Protein AF-A0A5J5ESZ4-F1 (afdb_monomer_lite)

Sequence (339 aa):
MRYSSLIALSLAVVGIRAYNIPPALQTFYNGVKNGGCKSWLDNNHNLQDGHGHKGFGFCTDTAGALYVSGPGELADMDIDCDGAHKCTGDGSFQSGTAFDDILQSQGYGIESLDASKHTFVVLGTCDVAVDTLTGGPIQPLSLVAVVCNNQLHYAVFGDTNGCDDDNFTGEASLSLGQLCFPNEGLNGDNGHDAHDVLYLAFTGKNAVPGPHGAAWTASNPQDFEASLKSLGDTLIAGLFGGSGSTPTTNTGPTTAPSPTSSCTWAGHCAGATCSSDNDCSDALTCQNGKCAAAGGVTTTSTPKPTPTCSWAGHCAGASCSSDDDCSDSLTCQNGKCAA

Radius of gyration: 24.79 Å; chains: 1; bounding box: 58×72×76 Å

Organism: NCBI:txid1250544

pLDDT: mean 84.86, std 19.67, range [28.3, 98.94]

Secondary structure (DSSP, 8-state):
-----------------PBPPPHHHHHHHHHHHHH--SSBGGG---EE-SSS-EEEEEE--STTEEEEE-SSS-EEEEEE-TT-S--SS-S---SS-TTHHHHHHTT-S-SS--TTTS-EEE---SSS--BTTTT-SBPTT-EEEEEETTEEEEEEEEE---SSS--B--EEEHHHHHHH-TTTT-BTTB-EEEEEEEEEEEPSGGG---TTSS-TT-SSHHHHHHHHHHHHHHHHHHHHTT--PPP----------------SSTTSSTT-B-SSGGGS-TT-EEETTEEE----------PPPPPP-SSTT-STT-B-SSGGGS-TT-EEETTEEE-

InterPro domains:
  IPR009939 Fungal chitosanase [PF07335] (77-237)
  IPR009939 Fungal chitosanase [PTHR42061] (47-249)

Foldseek 3Di:
DDDDDDDPDDDPPPPLPFAAQDPLNVVVLVCCLQPNADAFQVSDQQADAVPPDGRWGWHDPFPQKIKIGGDSFAHFEAAAQECAPDFPPDPPHHNAAPCLVVCVVQVLVDSHDGLQAAKEFADEEPVGDCDVVSPRFAHFQFKKWKQAQSTIFIHGNGHYDYHDPHRHHNYIRPQNQCSRCVPQPHTNNDTGHDRSMMIMGGGDPLRHCGSPQFPRVGPHHVRRRVSCVVSVVVSVCVRRVPPPDDDDDDDDDDDDDDDPDDFPDPQQEFFRFDDFQVSHTDQFTQDPRGTDHDDDDDDDDDDDDDDDFPDPQQDFQRFDDFQVSHTDPWTQDPRTTDD

Structure (mmCIF, N/CA/C/O backbone):
data_AF-A0A5J5ESZ4-F1
#
_entry.id   AF-A0A5J5ESZ4-F1
#
loop_
_atom_site.group_PDB
_atom_site.id
_atom_site.type_symbol
_atom_site.label_atom_id
_atom_site.label_alt_id
_atom_site.label_comp_id
_atom_site.label_asym_id
_atom_site.label_entity_id
_atom_site.label_seq_id
_atom_site.pdbx_PDB_ins_code
_atom_site.Cartn_x
_atom_site.Cartn_y
_atom_site.Cartn_z
_atom_site.occupancy
_atom_site.B_iso_or_equiv
_atom_site.auth_seq_id
_atom_site.auth_comp_id
_atom_site.auth_asym_id
_atom_site.auth_atom_id
_atom_site.pdbx_PDB_model_num
ATOM 1 N N . MET A 1 1 ? 24.291 16.282 57.026 1.00 38.84 1 MET A N 1
ATOM 2 C CA . MET A 1 1 ? 24.390 15.487 55.784 1.00 38.84 1 MET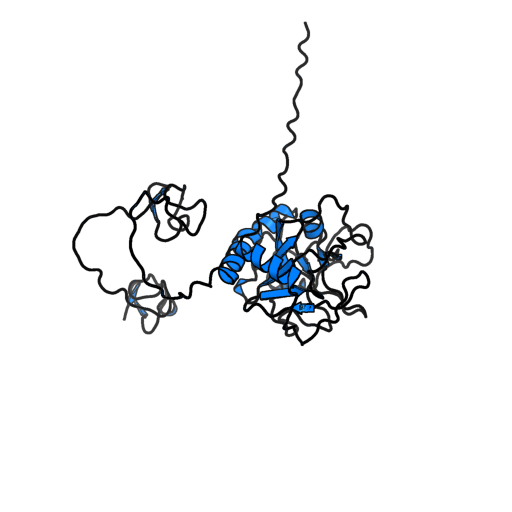 A CA 1
ATOM 3 C C . MET A 1 1 ? 23.039 15.562 55.094 1.00 38.84 1 MET A C 1
ATOM 5 O O . MET A 1 1 ? 22.058 15.136 55.685 1.00 38.84 1 MET A O 1
ATOM 9 N N . ARG A 1 2 ? 22.960 16.235 53.941 1.00 39.19 2 ARG A N 1
ATOM 10 C CA . ARG A 1 2 ? 21.727 16.382 53.156 1.00 39.19 2 ARG A CA 1
ATOM 11 C C . ARG A 1 2 ? 21.743 15.294 52.085 1.00 39.19 2 ARG A C 1
ATOM 13 O O . ARG A 1 2 ? 22.635 15.307 51.246 1.00 39.19 2 ARG A O 1
ATOM 20 N N . TYR A 1 3 ? 20.814 14.348 52.155 1.00 41.25 3 TYR A N 1
ATOM 21 C CA . TYR A 1 3 ? 20.636 13.340 51.115 1.00 41.25 3 TYR A CA 1
ATOM 22 C C . TYR A 1 3 ? 19.794 13.951 49.992 1.00 41.25 3 TYR A C 1
ATOM 24 O O . TYR A 1 3 ? 18.583 14.105 50.132 1.00 41.25 3 TYR A O 1
ATOM 32 N N . SER A 1 4 ? 20.447 14.346 48.899 1.00 50.22 4 SER A N 1
ATOM 33 C CA . SER A 1 4 ? 19.763 14.664 47.645 1.00 50.22 4 SER A CA 1
ATOM 34 C C . SER A 1 4 ? 19.287 13.359 47.016 1.00 50.22 4 SER A C 1
ATOM 36 O O . SER A 1 4 ? 20.099 12.528 46.618 1.00 50.22 4 SER A O 1
ATOM 38 N N . SER A 1 5 ? 17.970 13.170 46.958 1.00 49.72 5 SER A N 1
ATOM 39 C CA . SER A 1 5 ? 17.355 12.063 46.227 1.00 49.72 5 SER A CA 1
ATOM 40 C C . SER A 1 5 ? 17.381 12.393 44.736 1.00 49.72 5 SER A C 1
ATOM 42 O O . SER A 1 5 ? 16.717 13.328 44.296 1.00 49.72 5 SER A O 1
ATOM 44 N N . LEU A 1 6 ? 18.186 11.657 43.971 1.00 46.75 6 LEU A N 1
ATOM 45 C CA . LEU A 1 6 ? 18.163 11.681 42.511 1.00 46.75 6 LEU A CA 1
ATOM 46 C C . LEU A 1 6 ? 16.961 10.851 42.048 1.00 46.75 6 LEU A C 1
ATOM 48 O O . LEU A 1 6 ? 16.949 9.632 42.203 1.00 46.75 6 LEU A O 1
ATOM 52 N N . ILE A 1 7 ? 15.942 11.517 41.507 1.00 50.94 7 ILE A N 1
ATOM 53 C CA . ILE A 1 7 ? 14.843 10.862 40.796 1.00 50.94 7 ILE A CA 1
ATOM 54 C C . ILE A 1 7 ? 15.387 10.484 39.416 1.00 50.94 7 ILE A C 1
ATOM 56 O O . ILE A 1 7 ? 15.604 11.350 38.570 1.00 50.94 7 ILE A O 1
ATOM 60 N N . ALA A 1 8 ? 15.660 9.197 39.209 1.00 45.59 8 ALA A N 1
ATOM 61 C CA . ALA A 1 8 ? 15.986 8.657 37.897 1.00 45.59 8 ALA A CA 1
ATOM 62 C C . ALA A 1 8 ? 14.703 8.617 37.056 1.00 45.59 8 ALA A C 1
ATOM 64 O O . ALA A 1 8 ? 13.815 7.801 37.298 1.00 45.59 8 ALA A O 1
ATOM 65 N N . LEU A 1 9 ? 14.595 9.533 36.095 1.00 45.41 9 LEU A N 1
ATOM 66 C CA . LEU A 1 9 ? 13.536 9.533 35.096 1.00 45.41 9 LEU A CA 1
ATOM 67 C C . LEU A 1 9 ? 13.832 8.400 34.101 1.00 45.41 9 LEU A C 1
ATOM 69 O O . LEU A 1 9 ? 14.688 8.527 33.229 1.00 45.41 9 LEU A O 1
ATOM 73 N N . SER A 1 10 ? 13.172 7.260 34.281 1.00 42.25 10 SER A N 1
ATOM 74 C CA . SER A 1 10 ? 13.175 6.159 33.323 1.00 42.25 10 SER A CA 1
ATOM 75 C C . SER A 1 10 ? 12.479 6.613 32.037 1.00 42.25 10 SER A C 1
ATOM 77 O O . SER A 1 10 ? 11.251 6.704 32.006 1.00 42.25 10 SER A O 1
ATOM 79 N N . LEU A 1 11 ? 13.245 6.912 30.981 1.00 46.41 11 LEU A N 1
ATOM 80 C CA . LEU A 1 11 ? 12.684 7.027 29.637 1.00 46.41 11 LEU A CA 1
ATOM 81 C C . LEU A 1 11 ? 12.130 5.653 29.249 1.00 46.41 11 LEU A C 1
ATOM 83 O O . LEU A 1 11 ? 12.890 4.696 29.090 1.00 46.41 11 LEU A O 1
ATOM 87 N N . ALA A 1 12 ? 10.809 5.547 29.121 1.00 45.50 12 ALA A N 1
ATOM 88 C CA . ALA A 1 12 ? 10.202 4.424 28.432 1.00 45.50 12 ALA A CA 1
ATOM 89 C C . ALA A 1 12 ? 10.668 4.491 26.974 1.00 45.50 12 ALA A C 1
ATOM 91 O O . ALA A 1 12 ? 10.296 5.403 26.239 1.00 45.50 12 ALA A O 1
ATOM 92 N N . VAL A 1 13 ? 11.532 3.559 26.574 1.00 44.81 13 VAL A N 1
ATOM 93 C CA . VAL A 1 13 ? 11.859 3.352 25.165 1.00 44.81 13 VAL A CA 1
ATOM 94 C C . VAL A 1 13 ? 10.575 2.851 24.517 1.00 44.81 13 VAL A C 1
ATOM 96 O O . VAL A 1 13 ? 10.177 1.706 24.730 1.00 44.81 13 VAL A O 1
ATOM 99 N N . VAL A 1 14 ? 9.885 3.728 23.789 1.00 49.06 14 VAL A N 1
ATOM 100 C CA . VAL A 1 14 ? 8.808 3.325 22.886 1.00 49.06 14 VAL A CA 1
ATOM 101 C C . VAL A 1 14 ? 9.491 2.494 21.807 1.00 49.06 14 VAL A C 1
ATOM 103 O O . VAL A 1 14 ? 10.171 3.029 20.936 1.00 49.06 14 VAL A O 1
ATOM 106 N N . GLY A 1 15 ? 9.440 1.171 21.955 1.00 47.53 15 GLY A N 1
ATOM 107 C CA . GLY A 1 15 ? 10.009 0.260 20.974 1.00 47.53 15 GLY A CA 1
ATOM 108 C C . GLY A 1 15 ? 9.307 0.484 19.643 1.00 47.53 15 GLY A C 1
ATOM 109 O O . GLY A 1 15 ? 8.090 0.328 19.568 1.00 47.53 15 GLY A O 1
ATOM 110 N N . ILE A 1 16 ? 10.071 0.861 18.621 1.00 53.47 16 ILE A N 1
ATOM 111 C CA . ILE A 1 16 ? 9.617 0.885 17.231 1.00 53.47 16 ILE A CA 1
ATOM 112 C C . ILE A 1 16 ? 9.085 -0.523 16.931 1.00 53.47 16 ILE A C 1
ATOM 114 O O . ILE A 1 16 ? 9.822 -1.508 17.028 1.00 53.47 16 ILE A O 1
ATOM 118 N N . ARG A 1 17 ? 7.777 -0.632 16.680 1.00 61.03 17 ARG A N 1
ATOM 119 C CA . ARG A 1 17 ? 7.060 -1.894 16.441 1.00 61.03 17 ARG A CA 1
ATOM 120 C C . ARG A 1 17 ? 7.284 -2.353 15.001 1.00 61.03 17 ARG A C 1
ATOM 122 O O . ARG A 1 17 ? 6.343 -2.494 14.244 1.00 61.03 17 ARG A O 1
ATOM 129 N N . ALA A 1 18 ? 8.528 -2.598 14.628 1.00 68.06 18 ALA A N 1
ATOM 130 C CA . ALA A 1 18 ? 8.818 -3.201 13.341 1.00 68.06 18 ALA A CA 1
ATOM 131 C C . ALA A 1 18 ? 8.650 -4.721 13.395 1.00 68.06 18 ALA A C 1
ATOM 133 O O . ALA A 1 18 ? 9.121 -5.372 14.339 1.00 68.06 18 ALA A O 1
ATOM 134 N N . TYR A 1 19 ? 7.992 -5.303 12.393 1.00 91.31 19 TYR A N 1
ATOM 135 C CA . TYR A 1 19 ? 7.818 -6.749 12.323 1.00 91.31 19 TYR A CA 1
ATOM 136 C C . TYR A 1 19 ? 8.973 -7.405 11.572 1.00 91.31 19 TYR A C 1
ATOM 138 O O . TYR A 1 19 ? 9.496 -6.883 10.589 1.00 91.31 19 TYR A O 1
ATOM 146 N N . ASN A 1 20 ? 9.365 -8.596 12.028 1.00 93.69 20 ASN A N 1
ATOM 147 C CA . ASN A 1 20 ? 10.305 -9.420 11.278 1.00 93.69 20 ASN A CA 1
ATOM 148 C C . ASN A 1 20 ? 9.652 -9.874 9.972 1.00 93.69 20 ASN A C 1
ATOM 150 O O . ASN A 1 20 ? 8.513 -10.343 9.986 1.00 93.69 20 ASN A O 1
ATOM 154 N N . ILE A 1 21 ? 10.399 -9.813 8.873 1.00 96.19 21 ILE A N 1
ATOM 155 C CA . ILE A 1 21 ? 9.941 -10.299 7.572 1.00 96.19 21 ILE A CA 1
ATOM 156 C C . ILE A 1 21 ? 9.886 -11.839 7.612 1.00 96.19 21 ILE A C 1
ATOM 158 O O . ILE A 1 21 ? 10.914 -12.481 7.856 1.00 96.19 21 ILE A O 1
ATOM 162 N N . PRO A 1 22 ? 8.723 -12.474 7.364 1.00 95.50 22 PRO A N 1
ATOM 163 C CA . PRO A 1 22 ? 8.639 -13.927 7.268 1.00 95.50 22 PRO A CA 1
ATOM 164 C C . PRO A 1 22 ? 9.560 -14.468 6.160 1.00 95.50 22 PRO A C 1
ATOM 166 O O . PRO A 1 22 ? 9.633 -13.857 5.094 1.00 95.50 22 PRO A O 1
ATOM 169 N N . PRO A 1 23 ? 10.221 -15.633 6.327 1.00 94.06 23 PRO A N 1
ATOM 170 C CA . PRO A 1 23 ? 11.209 -16.124 5.357 1.00 94.06 23 PRO A CA 1
ATOM 171 C C . PRO A 1 23 ? 10.700 -16.247 3.913 1.00 94.06 23 PRO A C 1
ATOM 173 O O . PRO A 1 23 ? 11.440 -15.987 2.962 1.00 94.06 23 PRO A O 1
ATOM 176 N N . ALA A 1 24 ? 9.431 -16.624 3.736 1.00 95.00 24 ALA A N 1
ATOM 177 C CA . ALA A 1 24 ? 8.822 -16.712 2.413 1.00 95.00 24 ALA A CA 1
ATOM 178 C C . ALA A 1 24 ? 8.628 -15.326 1.777 1.00 95.00 24 ALA A C 1
ATOM 180 O O . ALA A 1 24 ? 8.986 -15.140 0.616 1.00 95.00 24 ALA A O 1
ATOM 181 N N . LEU A 1 25 ? 8.175 -14.334 2.555 1.00 97.88 25 LEU A N 1
ATOM 182 C CA . LEU A 1 25 ? 8.092 -12.948 2.094 1.00 97.88 25 LEU A CA 1
ATOM 183 C C . LEU A 1 25 ? 9.485 -12.365 1.823 1.00 97.88 25 LEU A C 1
ATOM 185 O O . LEU A 1 25 ? 9.667 -11.674 0.832 1.00 97.88 25 LEU A O 1
ATOM 189 N N . GLN A 1 26 ? 10.493 -12.699 2.632 1.00 97.19 26 GLN A N 1
ATOM 190 C CA . GLN A 1 26 ? 11.876 -12.281 2.383 1.00 97.19 26 GLN A CA 1
ATOM 191 C C . GLN A 1 26 ? 12.411 -12.854 1.063 1.00 97.19 26 GLN A C 1
ATOM 193 O O . GLN A 1 26 ? 13.111 -12.167 0.319 1.00 97.19 26 GLN A O 1
ATOM 198 N N . THR A 1 27 ? 12.079 -14.112 0.764 1.00 96.50 27 THR A N 1
ATOM 199 C CA . THR A 1 27 ? 12.433 -14.759 -0.507 1.00 96.50 27 THR A CA 1
ATOM 200 C C . THR A 1 27 ? 11.734 -14.071 -1.674 1.00 96.50 27 THR A C 1
ATOM 202 O O . THR A 1 27 ? 12.376 -13.793 -2.683 1.00 96.50 27 THR A O 1
ATOM 205 N N . PHE A 1 28 ? 10.449 -13.751 -1.515 1.00 97.25 28 PHE A N 1
ATOM 206 C CA . PHE A 1 28 ? 9.673 -13.011 -2.502 1.00 97.25 28 PHE A CA 1
ATOM 207 C C . PHE A 1 28 ? 10.253 -11.611 -2.755 1.00 97.25 28 PHE A C 1
ATOM 209 O O . PHE A 1 28 ? 10.571 -11.293 -3.896 1.00 97.25 28 PHE A O 1
ATOM 216 N N . TYR A 1 29 ? 10.498 -10.829 -1.699 1.00 97.50 29 TYR A N 1
ATOM 217 C CA . TYR A 1 29 ? 11.147 -9.515 -1.752 1.00 97.50 29 TYR A CA 1
ATOM 218 C C . TYR A 1 29 ? 12.463 -9.566 -2.538 1.00 97.50 29 TYR A C 1
ATOM 220 O O . TYR A 1 29 ? 12.665 -8.801 -3.478 1.00 97.50 29 TYR A O 1
ATOM 228 N N . ASN A 1 30 ? 13.337 -10.527 -2.216 1.00 96.12 30 ASN A N 1
ATOM 229 C CA . ASN A 1 30 ? 14.604 -10.706 -2.927 1.00 96.12 30 ASN A CA 1
ATOM 230 C C . ASN A 1 30 ? 14.394 -11.120 -4.392 1.00 96.12 30 ASN A C 1
ATOM 232 O O . ASN A 1 30 ? 15.193 -10.757 -5.252 1.00 96.12 30 ASN A O 1
ATOM 236 N N . GLY A 1 31 ? 13.348 -11.895 -4.681 1.00 94.75 31 GLY A N 1
ATOM 237 C CA . GLY A 1 31 ? 12.977 -12.287 -6.036 1.00 94.75 31 GLY A CA 1
ATOM 238 C C . GLY A 1 31 ? 12.560 -11.089 -6.884 1.00 94.75 31 GLY A C 1
ATOM 239 O O . GLY A 1 31 ? 13.085 -10.925 -7.982 1.00 94.75 31 GLY A O 1
ATOM 240 N N . VAL A 1 32 ? 11.691 -10.224 -6.355 1.00 94.94 32 VAL A N 1
ATOM 241 C CA . VAL A 1 32 ? 11.273 -8.989 -7.035 1.00 94.94 32 VAL A CA 1
ATOM 242 C C . VAL A 1 32 ? 12.469 -8.057 -7.221 1.00 94.94 32 VAL A C 1
ATOM 244 O O . VAL A 1 32 ? 12.754 -7.658 -8.346 1.00 94.94 32 VAL A O 1
ATOM 247 N N . LYS A 1 33 ? 13.252 -7.819 -6.161 1.00 91.81 33 LYS A N 1
ATOM 248 C CA . LYS A 1 33 ? 14.434 -6.942 -6.194 1.00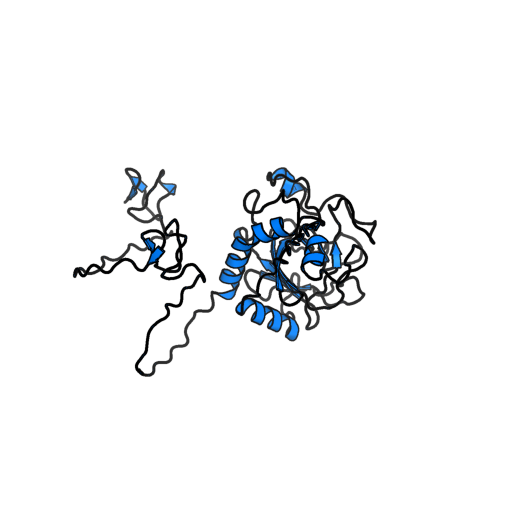 91.81 33 LYS A CA 1
ATOM 249 C C . LYS A 1 33 ? 15.483 -7.334 -7.240 1.00 91.81 33 LYS A C 1
ATOM 251 O O . LYS A 1 33 ? 16.250 -6.485 -7.660 1.00 91.81 33 LYS A O 1
ATOM 256 N N . ASN A 1 34 ? 15.562 -8.608 -7.631 1.00 88.94 34 ASN A N 1
ATOM 257 C CA . ASN A 1 34 ? 16.557 -9.089 -8.599 1.00 88.94 34 ASN A CA 1
ATOM 258 C C . ASN A 1 34 ? 15.957 -9.527 -9.945 1.00 88.94 34 ASN A C 1
ATOM 260 O O . ASN A 1 34 ? 16.703 -9.849 -10.870 1.00 88.94 34 ASN A O 1
ATOM 264 N N . GLY A 1 35 ? 14.632 -9.629 -10.040 1.00 85.12 35 GLY A N 1
ATOM 265 C CA . GLY A 1 35 ? 13.938 -10.248 -11.171 1.00 85.12 35 GLY A CA 1
ATOM 266 C C . GLY A 1 35 ? 12.828 -9.398 -11.779 1.00 85.12 35 GLY A C 1
ATOM 267 O O . GLY A 1 35 ? 12.397 -9.709 -12.889 1.00 85.12 35 GLY A O 1
ATOM 268 N N . GLY A 1 36 ? 12.392 -8.343 -11.086 1.00 90.69 36 GLY A N 1
ATOM 269 C CA . GLY A 1 36 ? 11.330 -7.444 -11.518 1.00 90.69 36 GLY A CA 1
ATOM 270 C C . GLY A 1 36 ? 9.991 -8.151 -11.744 1.00 90.69 36 GLY A C 1
ATOM 271 O O . GLY A 1 36 ? 9.621 -9.089 -11.028 1.00 90.69 36 GLY A O 1
ATOM 272 N N . CYS A 1 37 ? 9.279 -7.698 -12.773 1.00 95.62 37 CYS A N 1
ATOM 273 C CA . CYS A 1 37 ? 7.968 -8.190 -13.173 1.00 95.62 37 CYS A CA 1
ATOM 274 C C . CYS A 1 37 ? 7.952 -8.701 -14.620 1.00 95.62 37 CYS A C 1
ATOM 276 O O . CYS A 1 37 ? 8.635 -8.161 -15.493 1.00 95.62 37 CYS A O 1
ATOM 278 N N . LYS A 1 38 ? 7.141 -9.730 -14.891 1.00 95.06 38 LYS A N 1
ATOM 279 C CA . LYS A 1 38 ? 6.911 -10.279 -16.237 1.00 95.06 38 LYS A CA 1
ATOM 280 C C . LYS A 1 38 ? 5.546 -9.891 -16.799 1.00 95.06 38 LYS A C 1
ATOM 282 O O . LYS A 1 38 ? 5.451 -9.650 -18.001 1.00 95.06 38 LYS A O 1
ATOM 287 N N . SER A 1 39 ? 4.516 -9.846 -15.955 1.00 96.88 39 SER A N 1
ATOM 288 C CA . SER A 1 39 ? 3.131 -9.567 -16.351 1.00 96.88 39 SER A CA 1
ATOM 289 C C . SER A 1 39 ? 2.597 -8.349 -15.612 1.00 96.88 39 SER A C 1
ATOM 291 O O . SER A 1 39 ? 2.409 -8.369 -14.394 1.00 96.88 39 SER A O 1
ATOM 293 N N . TRP A 1 40 ? 2.308 -7.299 -16.365 1.00 97.38 40 TRP A N 1
ATOM 294 C CA . TRP A 1 40 ? 1.856 -6.022 -15.830 1.00 97.38 40 TRP A CA 1
ATOM 295 C C . TRP A 1 40 ? 0.345 -5.877 -15.961 1.00 97.38 40 TRP A C 1
ATOM 297 O O . TRP A 1 40 ? -0.233 -6.294 -16.970 1.00 97.38 40 TRP A O 1
ATOM 307 N N . LEU A 1 41 ? -0.281 -5.259 -14.963 1.00 97.50 41 LEU A N 1
ATOM 308 C CA . LEU A 1 41 ? -1.672 -4.834 -15.047 1.00 97.50 41 LEU A CA 1
ATOM 309 C C . LEU A 1 41 ? -1.843 -3.929 -16.274 1.00 97.50 41 LEU A C 1
ATOM 311 O O . LEU A 1 41 ? -1.009 -3.065 -16.537 1.00 97.50 41 LEU A O 1
ATOM 315 N N . ASP A 1 42 ? -2.866 -4.212 -17.078 1.00 94.69 42 ASP A N 1
ATOM 316 C CA . ASP A 1 42 ? -3.148 -3.545 -18.358 1.00 94.69 42 ASP A CA 1
ATOM 317 C C . ASP A 1 42 ? -1.980 -3.524 -19.363 1.00 94.69 42 ASP A C 1
ATOM 319 O O . ASP A 1 42 ? -1.972 -2.756 -20.324 1.00 94.69 42 ASP A O 1
ATOM 323 N N . ASN A 1 43 ? -1.000 -4.421 -19.191 1.00 95.19 43 ASN A N 1
ATOM 324 C CA . ASN A 1 43 ? 0.284 -4.407 -19.897 1.00 95.19 43 ASN A CA 1
ATOM 325 C C . ASN A 1 43 ? 1.054 -3.080 -19.745 1.00 95.19 43 ASN A C 1
ATOM 327 O O . ASN A 1 43 ? 1.907 -2.767 -20.583 1.00 95.19 43 ASN A O 1
ATOM 331 N N . ASN A 1 44 ? 0.778 -2.314 -18.685 1.00 93.06 44 ASN A N 1
ATOM 332 C CA . ASN A 1 44 ? 1.368 -1.006 -18.461 1.00 93.06 44 ASN A CA 1
ATOM 333 C C . ASN A 1 44 ? 2.499 -1.043 -17.416 1.00 93.06 44 ASN A C 1
ATOM 335 O O . ASN A 1 44 ? 2.325 -1.499 -16.290 1.00 93.06 44 ASN A O 1
ATOM 339 N N . HIS A 1 45 ? 3.662 -0.532 -17.816 1.00 92.69 45 HIS A N 1
ATOM 340 C CA . HIS A 1 45 ? 4.850 -0.344 -16.983 1.00 92.69 45 HIS A CA 1
ATOM 341 C C . HIS A 1 45 ? 5.550 0.981 -17.318 1.00 92.69 45 HIS A C 1
ATOM 343 O O . HIS A 1 45 ? 6.772 1.053 -17.394 1.00 92.69 45 HIS A O 1
ATOM 349 N N . ASN A 1 46 ? 4.781 2.020 -17.644 1.00 92.50 46 ASN A N 1
ATOM 350 C CA . ASN A 1 46 ? 5.306 3.334 -18.013 1.00 92.50 46 ASN A CA 1
ATOM 351 C C . ASN A 1 46 ? 5.185 4.379 -16.894 1.00 92.50 46 ASN A C 1
ATOM 353 O O . ASN A 1 46 ? 5.448 5.555 -17.162 1.00 92.50 46 ASN A O 1
ATOM 357 N N . LEU A 1 47 ? 4.801 3.953 -15.687 1.00 94.56 47 LEU A N 1
ATOM 358 C CA . LEU A 1 47 ? 4.634 4.839 -14.542 1.00 94.56 47 LEU A CA 1
ATOM 359 C C . LEU A 1 47 ? 5.987 5.424 -14.126 1.00 94.56 47 LEU A C 1
ATOM 361 O O . LEU A 1 47 ? 7.055 4.859 -14.419 1.00 94.56 47 LEU A O 1
ATOM 365 N N . GLN A 1 48 ? 5.902 6.579 -13.480 1.00 93.94 48 GLN A N 1
ATOM 366 C CA . GLN A 1 48 ? 7.022 7.348 -12.954 1.00 93.94 48 GLN A CA 1
ATOM 367 C C . GLN A 1 48 ? 7.081 7.209 -11.429 1.00 93.94 48 GLN A C 1
ATOM 369 O O . GLN A 1 48 ? 6.080 6.871 -10.807 1.00 93.94 48 GLN A O 1
ATOM 374 N N . ASP A 1 49 ? 8.239 7.489 -10.848 1.00 93.06 49 ASP A N 1
ATOM 375 C CA . ASP A 1 49 ? 8.495 7.434 -9.403 1.00 93.06 49 ASP A CA 1
ATOM 376 C C . ASP A 1 49 ? 8.598 8.831 -8.768 1.00 93.06 49 ASP A C 1
ATOM 378 O O . ASP A 1 49 ? 9.329 9.010 -7.818 1.00 93.06 49 ASP A O 1
ATOM 382 N N . GLY A 1 50 ? 8.048 9.883 -9.384 1.00 88.62 50 GLY A N 1
ATOM 383 C CA . GLY A 1 50 ? 8.206 11.258 -8.871 1.00 88.62 50 GLY A CA 1
ATOM 384 C C . GLY A 1 50 ? 9.604 11.879 -9.055 1.00 88.62 50 GLY A C 1
ATOM 385 O O . GLY A 1 50 ? 9.725 13.100 -9.166 1.00 88.62 50 GLY A O 1
ATOM 386 N N . HIS A 1 51 ? 10.656 11.071 -9.233 1.00 89.38 51 HIS A N 1
ATOM 387 C CA . HIS A 1 51 ? 12.068 11.499 -9.282 1.00 89.38 51 HIS A CA 1
ATOM 388 C C . HIS A 1 51 ? 12.708 11.404 -10.669 1.00 89.38 51 HIS A C 1
ATOM 390 O O . HIS A 1 51 ? 13.922 11.549 -10.846 1.00 89.38 51 HIS A O 1
ATOM 396 N N . GLY A 1 52 ? 11.880 11.217 -11.696 1.00 89.69 52 GLY A N 1
ATOM 397 C CA . GLY A 1 52 ? 12.294 11.208 -13.097 1.00 89.69 52 GLY A CA 1
ATOM 398 C C . GLY A 1 52 ? 12.749 9.844 -13.614 1.00 89.69 52 GLY A C 1
ATOM 399 O O . GLY A 1 52 ? 13.211 9.763 -14.761 1.00 89.69 52 GLY A O 1
ATOM 400 N N . HIS A 1 53 ? 12.587 8.776 -12.832 1.00 93.12 53 HIS A N 1
ATOM 401 C CA . HIS A 1 53 ? 12.720 7.414 -13.329 1.00 93.12 53 HIS A CA 1
ATOM 402 C C . HIS A 1 53 ? 11.376 6.926 -13.876 1.00 93.12 53 HIS A C 1
ATOM 404 O O . HIS A 1 53 ? 10.297 7.397 -13.522 1.00 93.12 53 HIS A O 1
ATOM 410 N N . LYS A 1 54 ? 11.448 6.006 -14.839 1.00 94.06 54 LYS A N 1
ATOM 411 C CA . LYS A 1 54 ? 10.285 5.422 -15.515 1.00 94.06 54 LYS A CA 1
ATOM 412 C C . LYS A 1 54 ? 10.474 3.925 -15.630 1.00 94.06 54 LYS A C 1
ATOM 414 O O . LYS A 1 54 ? 11.599 3.433 -15.569 1.00 94.06 54 LYS A O 1
ATOM 419 N N . GLY A 1 55 ? 9.394 3.223 -15.941 1.00 94.56 55 GLY A N 1
ATOM 420 C CA . GLY A 1 55 ? 9.434 1.770 -16.096 1.00 94.56 55 GLY A CA 1
ATOM 421 C C . GLY A 1 55 ? 8.723 1.033 -14.968 1.00 94.56 55 GLY A C 1
ATOM 422 O O . GLY A 1 55 ? 8.854 -0.187 -14.875 1.00 94.56 55 GLY A O 1
ATOM 423 N N . PHE A 1 56 ? 8.023 1.771 -14.104 1.00 96.56 56 PHE A N 1
ATOM 424 C CA . PHE A 1 56 ? 7.290 1.220 -12.980 1.00 96.56 56 PHE A CA 1
ATOM 425 C C . PHE A 1 56 ? 5.878 0.833 -13.392 1.00 96.56 56 PHE A C 1
ATOM 427 O O . PHE A 1 56 ? 5.308 1.354 -14.356 1.00 96.56 56 PHE A O 1
ATOM 434 N N . GLY A 1 57 ? 5.306 -0.100 -12.648 1.00 97.19 57 GLY A N 1
ATOM 435 C CA . GLY A 1 57 ? 3.950 -0.563 -12.868 1.00 97.19 57 GLY A CA 1
ATOM 436 C C . GLY A 1 57 ? 3.491 -1.512 -11.777 1.00 97.19 57 GLY A C 1
ATOM 437 O O . GLY A 1 57 ? 4.223 -1.839 -10.837 1.00 97.19 57 GLY A O 1
ATOM 438 N N . PHE A 1 58 ? 2.271 -2.003 -11.951 1.00 98.12 58 PHE A N 1
ATOM 439 C CA . PHE A 1 58 ? 1.663 -2.959 -11.042 1.00 98.12 58 PHE A CA 1
ATOM 440 C C . PHE A 1 58 ? 1.788 -4.373 -11.600 1.00 98.12 58 PHE A C 1
ATOM 442 O O . PHE A 1 58 ? 1.190 -4.728 -12.616 1.00 98.12 58 PHE A O 1
ATOM 449 N N . CYS A 1 59 ? 2.588 -5.194 -10.938 1.00 98.38 59 CYS A N 1
ATOM 450 C CA . CYS A 1 59 ? 2.852 -6.560 -11.331 1.00 98.38 59 CYS A CA 1
ATOM 451 C C . CYS A 1 59 ? 1.769 -7.530 -10.863 1.00 98.38 59 CYS A C 1
ATOM 453 O O . CYS A 1 59 ? 1.277 -7.449 -9.738 1.00 98.38 59 CYS A O 1
ATOM 455 N N . THR A 1 60 ? 1.458 -8.502 -11.720 1.00 97.75 60 THR A N 1
ATOM 456 C CA . THR A 1 60 ? 0.383 -9.493 -11.540 1.00 97.75 60 THR A CA 1
ATOM 457 C C . THR A 1 60 ? 0.884 -10.939 -11.585 1.00 97.75 60 THR A C 1
ATOM 459 O O . THR A 1 60 ? 0.096 -11.880 -11.654 1.00 97.75 60 THR A O 1
ATOM 462 N N . ASP A 1 61 ? 2.204 -11.144 -11.513 1.00 96.69 61 ASP A N 1
ATOM 463 C CA . ASP A 1 61 ? 2.832 -12.472 -11.596 1.00 96.69 61 ASP A CA 1
ATOM 464 C C . ASP A 1 61 ? 2.462 -13.408 -10.431 1.00 96.69 61 ASP A C 1
ATOM 466 O O . ASP A 1 61 ? 2.632 -14.628 -10.528 1.00 96.69 61 ASP A O 1
ATOM 470 N N . THR A 1 62 ? 1.953 -12.857 -9.329 1.00 96.06 62 THR A N 1
ATOM 471 C CA . THR A 1 62 ? 1.618 -13.605 -8.116 1.00 96.06 62 THR A CA 1
ATOM 472 C C . THR A 1 62 ? 0.109 -13.730 -7.980 1.00 96.06 62 THR A C 1
ATOM 474 O O . THR A 1 62 ? -0.573 -12.780 -7.611 1.00 96.06 62 THR A O 1
ATOM 477 N N . ALA A 1 63 ? -0.433 -14.925 -8.217 1.00 96.00 63 ALA A N 1
ATOM 478 C CA . ALA A 1 63 ? -1.856 -15.175 -8.002 1.00 96.00 63 ALA A CA 1
ATOM 479 C C . ALA A 1 63 ? -2.263 -14.815 -6.563 1.00 96.00 63 ALA A C 1
ATOM 481 O O . ALA A 1 63 ? -1.648 -15.277 -5.604 1.00 96.00 63 ALA A O 1
ATOM 482 N N . GLY A 1 64 ? -3.313 -14.007 -6.421 1.00 97.19 64 GLY A N 1
ATOM 483 C CA . GLY A 1 64 ? -3.793 -13.537 -5.123 1.00 97.19 64 GLY A CA 1
ATOM 484 C C . GLY A 1 64 ? -3.217 -12.189 -4.676 1.00 97.19 64 GLY A C 1
ATOM 485 O O . GLY A 1 64 ? -3.712 -11.641 -3.689 1.00 97.19 64 GLY A O 1
ATOM 486 N N . ALA A 1 65 ? -2.242 -11.623 -5.391 1.00 98.38 65 ALA A N 1
ATOM 487 C CA . ALA A 1 65 ? -1.635 -10.347 -5.036 1.00 98.38 65 ALA A CA 1
ATOM 488 C C . ALA A 1 65 ? -1.244 -9.501 -6.258 1.00 98.38 65 ALA A C 1
ATOM 490 O O . ALA A 1 65 ? -1.094 -9.995 -7.373 1.00 98.38 65 ALA A O 1
ATOM 491 N N . LEU A 1 66 ? -1.053 -8.213 -6.008 1.00 98.69 66 LEU A N 1
ATOM 492 C CA . LEU A 1 66 ? -0.490 -7.233 -6.928 1.00 98.69 66 LEU A CA 1
ATOM 493 C C . LEU A 1 66 ? 0.654 -6.521 -6.209 1.00 98.69 66 LEU A C 1
ATOM 495 O O . LEU A 1 66 ? 0.575 -6.304 -5.001 1.00 98.69 66 LEU A O 1
ATOM 499 N N . TYR A 1 67 ? 1.726 -6.181 -6.917 1.00 98.62 67 TYR A N 1
ATOM 500 C CA . TYR A 1 67 ? 2.851 -5.475 -6.302 1.00 98.62 67 TYR A CA 1
ATOM 501 C C . TYR A 1 67 ? 3.492 -4.460 -7.232 1.00 98.62 67 TYR A C 1
ATOM 503 O O . TYR A 1 67 ? 3.516 -4.666 -8.441 1.00 98.62 67 TYR A O 1
ATOM 511 N N . VAL A 1 68 ? 4.035 -3.377 -6.680 1.00 98.38 68 VAL A N 1
ATOM 512 C CA . VAL A 1 68 ? 4.777 -2.389 -7.476 1.00 98.38 68 VAL A CA 1
ATOM 513 C C . VAL A 1 68 ? 6.163 -2.944 -7.806 1.00 98.38 68 VAL A C 1
ATOM 515 O O . VAL A 1 68 ? 6.819 -3.553 -6.957 1.00 98.38 68 VAL A O 1
ATOM 518 N N . SER A 1 69 ? 6.605 -2.771 -9.049 1.00 97.50 69 SER A N 1
ATOM 519 C CA . SER A 1 69 ? 7.943 -3.167 -9.494 1.00 97.50 69 SER A CA 1
ATOM 520 C C . SER A 1 69 ? 8.440 -2.230 -10.589 1.00 97.50 69 SER A C 1
ATOM 522 O O . SER A 1 69 ? 7.633 -1.706 -11.356 1.00 97.50 69 SER A O 1
ATOM 524 N N . GLY A 1 70 ? 9.758 -2.049 -10.665 1.00 95.19 70 GLY A N 1
ATOM 525 C CA . GLY A 1 70 ? 10.439 -1.312 -11.728 1.00 95.19 70 GLY A CA 1
ATOM 526 C C . GLY A 1 70 ? 11.377 -2.192 -12.568 1.00 95.19 70 GLY A C 1
ATOM 527 O O . GLY A 1 70 ? 11.318 -3.429 -12.493 1.00 95.19 70 GLY A O 1
ATOM 528 N N . PRO A 1 71 ? 12.267 -1.579 -13.373 1.00 90.94 71 PRO A N 1
ATOM 529 C CA . PRO A 1 71 ? 13.257 -2.246 -14.229 1.00 90.94 71 PRO A CA 1
ATOM 530 C C . PRO A 1 71 ? 14.333 -3.069 -13.487 1.00 90.94 71 PRO A C 1
ATOM 532 O O . PRO A 1 71 ? 15.523 -2.769 -13.531 1.00 90.94 71 PRO A O 1
ATOM 535 N N . GLY A 1 72 ? 13.934 -4.184 -12.870 1.00 86.44 72 GLY A N 1
ATOM 536 C CA . GLY A 1 72 ? 14.828 -5.022 -12.065 1.00 86.44 72 GLY A CA 1
ATOM 537 C C . GLY A 1 72 ? 15.059 -4.473 -10.658 1.00 86.44 72 GLY A C 1
ATOM 538 O O . GLY A 1 72 ? 16.088 -4.765 -10.058 1.00 86.44 72 GLY A O 1
ATOM 539 N N . GLU A 1 73 ? 14.103 -3.696 -10.152 1.00 93.50 73 GLU A N 1
ATOM 540 C CA . GLU A 1 73 ? 14.139 -3.060 -8.839 1.00 93.50 73 GLU A CA 1
ATOM 541 C C . GLU A 1 73 ? 12.744 -3.007 -8.199 1.00 93.50 73 GLU A C 1
ATOM 543 O O . GLU A 1 73 ? 11.723 -3.361 -8.811 1.00 93.50 73 GLU A O 1
ATOM 548 N N . LEU A 1 74 ? 12.732 -2.637 -6.921 1.00 97.62 74 LEU A N 1
ATOM 549 C CA . LEU A 1 74 ? 11.521 -2.380 -6.149 1.00 97.62 74 LEU A CA 1
ATOM 550 C C . LEU A 1 74 ? 11.062 -0.933 -6.375 1.00 97.62 74 LEU A C 1
ATOM 552 O O . LEU A 1 74 ? 11.593 -0.256 -7.245 1.00 97.62 74 LEU A O 1
ATOM 556 N N . ALA A 1 75 ? 10.050 -0.476 -5.650 1.00 97.88 75 ALA A N 1
ATOM 557 C CA . ALA A 1 75 ? 9.687 0.933 -5.664 1.00 97.88 75 ALA A CA 1
ATOM 558 C C . ALA A 1 75 ? 10.515 1.708 -4.634 1.00 97.88 75 ALA A C 1
ATOM 560 O O . ALA A 1 75 ? 11.162 1.123 -3.760 1.00 97.88 75 ALA A O 1
ATOM 561 N N . ASP A 1 76 ? 10.491 3.016 -4.773 1.00 97.94 76 ASP A N 1
ATOM 562 C CA . ASP A 1 76 ? 10.849 4.005 -3.770 1.00 97.94 76 ASP A CA 1
ATOM 563 C C . ASP A 1 76 ? 9.673 4.248 -2.797 1.00 97.94 76 ASP A C 1
ATOM 565 O O . ASP A 1 76 ? 8.701 3.477 -2.754 1.00 97.94 76 ASP A O 1
ATOM 569 N N . MET A 1 77 ? 9.790 5.265 -1.940 1.00 98.38 77 MET A N 1
ATOM 570 C CA . MET A 1 77 ? 8.689 5.696 -1.076 1.00 98.38 77 MET A CA 1
ATOM 571 C C . MET A 1 77 ? 8.555 7.212 -1.024 1.00 98.38 77 MET A C 1
ATOM 573 O O . MET A 1 77 ? 9.144 7.867 -0.161 1.00 98.38 77 MET A O 1
ATOM 577 N N . ASP A 1 78 ? 7.711 7.741 -1.897 1.00 96.62 78 ASP A N 1
ATOM 578 C CA . ASP A 1 78 ? 7.246 9.120 -1.835 1.00 96.62 78 ASP A CA 1
ATOM 579 C C . ASP A 1 78 ? 6.168 9.313 -0.770 1.00 96.62 78 ASP A C 1
ATOM 581 O O . ASP A 1 78 ? 5.536 8.360 -0.300 1.00 96.62 78 ASP A O 1
ATOM 585 N N . ILE A 1 79 ? 5.998 10.563 -0.337 1.00 96.50 79 ILE A N 1
ATOM 586 C CA . ILE A 1 79 ? 5.084 10.905 0.748 1.00 96.50 79 ILE A CA 1
ATOM 587 C C . ILE A 1 79 ? 3.806 11.522 0.203 1.00 96.50 79 ILE A C 1
ATOM 589 O O . ILE A 1 79 ? 3.792 12.669 -0.230 1.00 96.50 79 ILE A O 1
ATOM 593 N N . ASP A 1 80 ? 2.722 10.782 0.387 1.00 94.81 80 ASP A N 1
ATOM 594 C CA . ASP A 1 80 ? 1.364 11.279 0.261 1.00 94.81 80 ASP A CA 1
ATOM 595 C C . ASP A 1 80 ? 0.924 11.896 1.602 1.00 94.81 80 ASP A C 1
ATOM 597 O O . ASP A 1 80 ? 1.053 11.307 2.693 1.00 94.81 80 ASP A O 1
ATOM 601 N N . CYS A 1 81 ? 0.443 13.133 1.518 1.00 94.69 81 CYS A N 1
ATOM 602 C CA . CYS A 1 81 ? 0.002 13.928 2.652 1.00 94.69 81 CYS A CA 1
ATOM 603 C C . CYS A 1 81 ? -1.514 14.152 2.708 1.00 94.69 81 CYS A C 1
ATOM 605 O O . CYS A 1 81 ? -1.984 14.882 3.592 1.00 94.69 81 CYS A O 1
ATOM 607 N N . ASP A 1 82 ? -2.278 13.509 1.834 1.00 94.56 82 ASP A N 1
ATOM 608 C CA . ASP A 1 82 ? -3.719 13.651 1.743 1.00 94.56 82 ASP A CA 1
ATOM 609 C C . ASP A 1 82 ? -4.403 13.183 3.038 1.00 94.56 82 ASP A C 1
ATOM 611 O O . ASP A 1 82 ? -3.971 12.285 3.777 1.00 94.56 82 ASP A O 1
ATOM 615 N N . GLY A 1 83 ? -5.434 13.933 3.423 1.00 93.38 83 GLY A N 1
ATOM 616 C CA . GLY A 1 83 ? -6.137 13.756 4.691 1.00 93.38 83 GLY A CA 1
ATOM 617 C C . GLY A 1 83 ? -5.379 14.239 5.938 1.00 93.38 83 GLY A C 1
ATOM 618 O O . GLY A 1 83 ? -5.961 14.293 7.027 1.00 93.38 83 GLY A O 1
ATOM 619 N N . ALA A 1 84 ? -4.101 14.631 5.844 1.00 89.06 84 ALA A N 1
ATOM 620 C CA . ALA A 1 84 ? -3.388 15.189 6.992 1.00 89.06 84 ALA A CA 1
ATOM 621 C C . ALA A 1 84 ? -3.891 16.595 7.354 1.00 89.06 84 ALA A C 1
ATOM 623 O O . ALA A 1 84 ? -4.132 17.456 6.514 1.00 89.06 84 ALA A O 1
ATOM 624 N N . HIS A 1 85 ? -3.934 16.906 8.652 1.00 82.50 85 HIS A N 1
ATOM 625 C CA . HIS A 1 85 ? -4.141 18.293 9.099 1.00 82.50 85 HIS A CA 1
ATOM 626 C C . HIS A 1 85 ? -2.907 19.178 8.914 1.00 82.50 85 HIS A C 1
ATOM 628 O O . HIS A 1 85 ? -3.009 20.407 8.883 1.00 82.50 85 HIS A O 1
ATOM 634 N N . LYS A 1 86 ? -1.723 18.565 8.895 1.00 82.31 86 LYS A N 1
ATOM 635 C CA . LYS A 1 86 ? -0.458 19.259 8.715 1.00 82.31 86 LYS A CA 1
ATOM 636 C C . LYS A 1 86 ? 0.543 18.326 8.057 1.00 82.31 86 LYS A C 1
ATOM 638 O O . LYS A 1 86 ? 1.002 17.381 8.688 1.00 82.31 86 LYS A O 1
ATOM 643 N N . CYS A 1 87 ? 0.955 18.703 6.861 1.00 84.81 87 CYS A N 1
ATOM 644 C CA . CYS A 1 87 ? 2.142 18.201 6.203 1.00 84.81 87 CYS A CA 1
ATOM 645 C C . CYS A 1 87 ? 3.111 19.371 6.002 1.00 84.81 87 CYS A C 1
ATOM 647 O O . CYS A 1 87 ? 2.695 20.508 5.785 1.00 84.81 87 CYS A O 1
ATOM 649 N N . THR A 1 88 ? 4.402 19.141 6.221 1.00 86.06 88 THR A N 1
ATOM 650 C CA . THR A 1 88 ? 5.445 20.142 5.947 1.00 86.06 88 THR A CA 1
ATOM 651 C C . THR A 1 88 ? 6.157 19.778 4.656 1.00 86.06 88 THR A C 1
ATOM 653 O O . THR A 1 88 ? 6.248 18.594 4.360 1.00 86.06 88 THR A O 1
ATOM 656 N N . GLY A 1 89 ? 6.722 20.762 3.960 1.00 79.38 89 GLY A N 1
ATOM 657 C CA . GLY A 1 89 ? 7.293 20.551 2.627 1.00 79.38 89 GLY A CA 1
ATOM 658 C C . GLY A 1 89 ? 6.215 20.848 1.603 1.00 79.38 89 GLY A C 1
ATOM 659 O O . GLY A 1 89 ? 6.155 21.969 1.109 1.00 79.38 89 GLY A O 1
ATOM 660 N N . ASP A 1 90 ? 5.264 19.935 1.464 1.00 75.00 90 ASP A N 1
ATOM 661 C CA . ASP A 1 90 ? 4.212 20.062 0.467 1.00 75.00 90 ASP A CA 1
ATOM 662 C C . ASP A 1 90 ? 2.996 20.876 0.956 1.00 75.00 90 ASP A C 1
ATOM 664 O O . ASP A 1 90 ? 2.546 20.775 2.103 1.00 75.00 90 ASP A O 1
ATOM 668 N N . GLY A 1 91 ? 2.469 21.715 0.064 1.00 72.56 91 GLY A N 1
ATOM 669 C CA . GLY A 1 91 ? 1.241 22.490 0.255 1.00 72.56 91 GLY A CA 1
ATOM 670 C C . GLY A 1 91 ? 0.135 22.151 -0.745 1.00 72.56 91 GLY A C 1
ATOM 671 O O . GLY A 1 91 ? -0.850 22.891 -0.795 1.00 72.56 91 GLY A O 1
ATOM 672 N N . SER A 1 92 ? 0.321 21.112 -1.563 1.00 80.50 92 SER A N 1
ATOM 673 C CA . SER A 1 92 ? -0.622 20.659 -2.587 1.00 80.50 92 SER A CA 1
ATOM 674 C C . SER A 1 92 ? -1.523 19.505 -2.137 1.00 80.50 92 SER A C 1
ATOM 676 O O . SER A 1 92 ? -2.547 19.286 -2.783 1.00 80.50 92 SER A O 1
ATOM 678 N N . PHE A 1 93 ? -1.216 18.874 -0.998 1.00 82.62 93 PHE A N 1
ATOM 679 C CA . PHE A 1 93 ? -2.063 17.852 -0.383 1.00 82.62 93 PHE A CA 1
ATOM 680 C C . PHE A 1 93 ? -3.534 18.267 -0.194 1.00 82.62 93 PHE A C 1
ATOM 682 O O . PHE A 1 93 ? -3.884 19.431 0.055 1.00 82.62 93 PHE A O 1
ATOM 689 N N . GLN A 1 94 ? -4.407 17.272 -0.266 1.00 88.25 94 GLN A N 1
ATOM 690 C CA . GLN A 1 94 ? -5.854 17.389 -0.201 1.00 88.25 94 GLN A CA 1
ATOM 691 C C . GLN A 1 94 ? -6.387 17.094 1.202 1.00 88.25 94 GLN A C 1
ATOM 693 O O . GLN A 1 94 ? -5.733 16.516 2.070 1.00 88.25 94 GLN A O 1
ATOM 698 N N . SER A 1 95 ? -7.627 17.514 1.458 1.00 91.00 95 SER A N 1
ATOM 699 C CA . SER A 1 95 ? -8.259 17.328 2.769 1.00 91.00 95 SER A CA 1
ATOM 700 C C . SER A 1 95 ? -8.740 15.903 3.047 1.00 91.00 95 SER A C 1
ATOM 702 O O . SER A 1 95 ? -9.152 15.645 4.176 1.00 91.00 95 SER A O 1
ATOM 704 N N . GLY A 1 96 ? -8.748 15.026 2.045 1.00 94.06 96 GLY A N 1
ATOM 705 C CA . GLY A 1 96 ? -9.263 13.664 2.145 1.00 94.06 96 GLY A CA 1
ATOM 706 C C . GLY A 1 96 ? -8.613 12.737 1.125 1.00 94.06 96 GLY A C 1
ATOM 707 O O . GLY A 1 96 ? -7.853 13.236 0.301 1.00 94.06 96 GLY A O 1
ATOM 708 N N . THR A 1 97 ? -8.909 11.436 1.186 1.00 96.31 97 THR A N 1
ATOM 709 C CA . THR A 1 97 ? -8.308 10.418 0.304 1.00 96.31 97 THR A CA 1
ATOM 710 C C . THR A 1 97 ? -9.331 9.821 -0.671 1.00 96.31 97 THR A C 1
ATOM 712 O O . THR A 1 97 ? -10.544 10.025 -0.541 1.00 96.31 97 THR A O 1
ATOM 715 N N . ALA A 1 98 ? -8.883 9.040 -1.661 1.00 95.94 98 ALA A N 1
ATOM 716 C CA . ALA A 1 98 ? -9.740 8.496 -2.726 1.00 95.94 98 ALA A CA 1
ATOM 717 C C . ALA A 1 98 ? -10.966 7.687 -2.254 1.00 95.94 98 ALA A C 1
ATOM 719 O O . ALA A 1 98 ? -11.925 7.514 -3.013 1.00 95.94 98 ALA A O 1
ATOM 720 N N . PHE A 1 99 ? -10.961 7.162 -1.024 1.00 97.50 99 PHE A N 1
ATOM 721 C CA . PHE A 1 99 ? -11.989 6.241 -0.525 1.00 97.50 99 PHE A CA 1
ATOM 722 C C . PHE A 1 99 ? -12.861 6.800 0.609 1.00 97.50 99 PHE A C 1
ATOM 724 O O . PHE A 1 99 ? -13.566 6.031 1.271 1.00 97.50 99 PHE A O 1
ATOM 731 N N . ASP A 1 100 ? -12.889 8.120 0.798 1.00 97.69 100 ASP A N 1
ATOM 732 C CA . ASP A 1 100 ? -13.724 8.808 1.796 1.00 97.69 100 ASP A CA 1
ATOM 733 C C . ASP A 1 100 ? -15.206 8.403 1.731 1.00 97.69 100 ASP A C 1
ATOM 735 O O . ASP A 1 100 ? -15.831 8.102 2.754 1.00 97.69 100 ASP A O 1
ATOM 739 N N . ASP A 1 101 ? -15.769 8.294 0.523 1.00 97.50 101 ASP A N 1
ATOM 740 C CA . ASP A 1 101 ? -17.160 7.869 0.320 1.00 97.50 101 ASP A CA 1
ATOM 741 C C . ASP A 1 101 ? -17.425 6.461 0.882 1.00 97.50 101 ASP A C 1
ATOM 743 O O . ASP A 1 101 ? -18.504 6.179 1.414 1.00 97.50 101 ASP A O 1
ATOM 747 N N . ILE A 1 102 ? -16.445 5.557 0.799 1.00 97.94 102 ILE A N 1
ATOM 748 C CA . ILE A 1 102 ? -16.549 4.196 1.341 1.00 97.94 102 ILE A CA 1
ATOM 749 C C . ILE A 1 102 ? -16.475 4.237 2.863 1.00 97.94 102 ILE A C 1
ATOM 751 O O . ILE A 1 102 ? -17.316 3.623 3.526 1.00 97.94 102 ILE A O 1
ATOM 755 N N . LEU A 1 103 ? -15.511 4.980 3.415 1.00 98.00 103 LEU A N 1
ATOM 756 C CA . LEU A 1 103 ? -15.334 5.131 4.860 1.00 98.00 103 LEU A CA 1
ATOM 757 C C . LEU A 1 103 ? -16.621 5.645 5.518 1.00 98.00 103 LEU A C 1
ATOM 759 O O . LEU A 1 103 ? -17.103 5.067 6.500 1.00 98.00 103 LEU A O 1
ATOM 763 N N . GLN A 1 104 ? -17.225 6.670 4.917 1.00 97.56 104 GLN A N 1
ATOM 764 C CA . GLN A 1 104 ? -18.454 7.289 5.399 1.00 97.56 104 GLN A CA 1
ATOM 765 C C . GLN A 1 104 ? -19.676 6.386 5.193 1.00 97.56 104 GLN A C 1
ATOM 767 O O . GLN A 1 104 ? -20.417 6.120 6.144 1.00 97.56 104 GLN A O 1
ATOM 772 N N . SER A 1 105 ? -19.895 5.879 3.974 1.00 97.06 105 SER A N 1
ATOM 773 C CA . SER A 1 105 ? -21.107 5.110 3.648 1.00 97.06 105 SER A CA 1
ATOM 774 C C . SER A 1 105 ? -21.178 3.751 4.345 1.00 97.06 105 SER A C 1
ATOM 776 O O . SER A 1 105 ? -22.275 3.269 4.633 1.00 97.06 105 SER A O 1
ATOM 778 N N . GLN A 1 106 ? -20.031 3.140 4.649 1.00 95.62 106 GLN A N 1
ATOM 779 C CA . GLN A 1 106 ? -19.958 1.836 5.313 1.00 95.62 106 GLN A CA 1
ATOM 780 C C . GLN A 1 106 ? -19.693 1.930 6.822 1.00 95.62 106 GLN A C 1
ATOM 782 O O . GLN A 1 106 ? -19.631 0.902 7.497 1.00 95.62 106 GLN A O 1
ATOM 787 N N . GLY A 1 107 ? -19.583 3.140 7.377 1.00 95.38 107 GLY A N 1
ATOM 788 C CA . GLY A 1 107 ? -19.529 3.351 8.822 1.00 95.38 107 GLY A CA 1
ATOM 789 C C . GLY A 1 107 ? -18.209 2.932 9.469 1.00 95.38 107 GLY A C 1
ATOM 790 O O . GLY A 1 107 ? -18.219 2.346 10.550 1.00 95.38 107 GLY A O 1
ATOM 791 N N . TYR A 1 108 ? -17.078 3.263 8.841 1.00 96.75 108 TYR A N 1
ATOM 792 C CA . TYR A 1 108 ? -15.733 3.006 9.379 1.00 96.75 108 TYR A CA 1
ATOM 793 C C . TYR A 1 108 ? -15.397 3.870 10.610 1.00 96.75 108 TYR A C 1
ATOM 795 O O . TYR A 1 108 ? -14.418 3.612 11.306 1.00 96.75 108 TYR A O 1
ATOM 803 N N . GLY A 1 109 ? -16.224 4.876 10.918 1.00 96.25 109 GLY A N 1
ATOM 804 C CA . GLY A 1 109 ? -16.067 5.737 12.096 1.00 96.25 109 GLY A CA 1
ATOM 805 C C . GLY A 1 109 ? -15.112 6.916 11.896 1.00 96.25 109 GLY A C 1
ATOM 806 O O . GLY A 1 109 ? -14.846 7.642 12.852 1.00 96.25 109 GLY A O 1
ATOM 807 N N . ILE A 1 110 ? -14.640 7.117 10.666 1.00 97.31 110 ILE A N 1
ATOM 808 C CA . ILE A 1 110 ? -13.835 8.252 10.210 1.00 97.31 110 ILE A CA 1
ATOM 809 C C . ILE A 1 110 ? -14.389 8.769 8.881 1.00 97.31 110 ILE A C 1
ATOM 811 O O . ILE A 1 110 ? -15.032 8.018 8.148 1.00 97.31 110 ILE A O 1
ATOM 815 N N . GLU A 1 111 ? -14.165 10.051 8.597 1.00 96.56 111 GLU A N 1
ATOM 816 C CA . GLU A 1 111 ? -14.580 10.681 7.333 1.00 96.56 111 GLU A CA 1
ATOM 817 C C . GLU A 1 111 ? -13.552 10.462 6.218 1.00 96.56 111 GLU A C 1
ATOM 819 O O . GLU A 1 111 ? -13.947 10.262 5.074 1.00 96.56 111 GLU A O 1
ATOM 824 N N . SER A 1 112 ? -12.270 10.452 6.592 1.00 97.50 112 SER A N 1
ATOM 825 C CA . SER A 1 112 ? -11.107 10.243 5.732 1.00 97.50 112 SER A CA 1
ATOM 826 C C . SER A 1 112 ? -10.008 9.525 6.508 1.00 97.50 112 SER A C 1
ATOM 828 O O . SER A 1 112 ? -9.964 9.593 7.746 1.00 97.50 112 SER A O 1
ATOM 830 N N . LEU A 1 113 ? -9.088 8.880 5.789 1.00 98.19 113 LEU A N 1
ATOM 831 C CA . LEU A 1 113 ? -7.775 8.558 6.342 1.00 98.19 113 LEU A CA 1
ATOM 832 C C . LEU A 1 113 ? -7.014 9.858 6.653 1.00 98.19 113 LEU A C 1
ATOM 834 O O . LEU A 1 113 ? -7.300 10.923 6.122 1.00 98.19 113 LEU A O 1
ATOM 838 N N . ASP A 1 114 ? -6.058 9.773 7.567 1.00 97.50 114 ASP A N 1
ATOM 839 C CA . ASP A 1 114 ? -5.222 10.899 8.001 1.00 97.50 114 ASP A CA 1
ATOM 840 C C . ASP A 1 114 ? -3.784 10.433 7.852 1.00 97.50 114 ASP A C 1
ATOM 842 O O . ASP A 1 114 ? -3.365 9.550 8.610 1.00 97.50 114 ASP A O 1
ATOM 846 N N . ALA A 1 115 ? -3.045 10.995 6.893 1.00 97.44 115 ALA A N 1
ATOM 847 C CA . ALA A 1 115 ? -1.687 10.560 6.582 1.00 97.44 115 ALA A CA 1
ATOM 848 C C . ALA A 1 115 ? -0.721 10.653 7.774 1.00 97.44 115 ALA A C 1
ATOM 850 O O . ALA A 1 115 ? 0.291 9.962 7.780 1.00 97.44 115 ALA A O 1
ATOM 851 N N . SER A 1 116 ? -1.029 11.419 8.830 1.00 96.19 116 SER A N 1
ATOM 852 C CA . SER A 1 116 ? -0.222 11.464 10.062 1.00 96.19 116 SER A CA 1
ATOM 853 C C . SER A 1 116 ? -0.557 10.362 11.081 1.00 96.19 116 SER A C 1
ATOM 855 O O . SER A 1 116 ? 0.146 10.227 12.086 1.00 96.19 116 SER A O 1
ATOM 857 N N . LYS A 1 117 ? -1.631 9.590 10.873 1.00 96.75 117 LYS A N 1
ATOM 858 C CA . LYS A 1 117 ? -2.134 8.578 11.826 1.00 96.75 117 LYS A CA 1
ATOM 859 C C . LYS A 1 117 ? -2.352 7.200 11.215 1.00 96.75 117 LYS A C 1
ATOM 861 O O . LYS A 1 117 ? -2.204 6.213 11.927 1.00 96.75 117 LYS A O 1
ATOM 866 N N . HIS A 1 118 ? -2.748 7.133 9.953 1.00 98.50 118 HIS A N 1
ATOM 867 C CA . HIS A 1 118 ? -3.142 5.901 9.284 1.00 98.50 118 HIS A CA 1
ATOM 868 C C . HIS A 1 118 ? -2.064 5.489 8.296 1.00 98.50 118 HIS A C 1
ATOM 870 O O . HIS A 1 118 ? -1.757 6.248 7.381 1.00 98.50 118 HIS A O 1
ATOM 876 N N . THR A 1 119 ? -1.532 4.277 8.455 1.00 98.69 119 THR A N 1
ATOM 877 C CA . THR A 1 119 ? -0.625 3.692 7.472 1.00 98.69 119 THR A CA 1
ATOM 878 C C . THR A 1 119 ? -1.418 3.285 6.238 1.00 98.69 119 THR A C 1
ATOM 880 O O . THR A 1 119 ? -2.167 2.305 6.235 1.00 98.69 119 THR A O 1
ATOM 883 N N . PHE A 1 120 ? -1.257 4.039 5.163 1.00 98.88 120 PHE A N 1
ATOM 884 C CA . PHE A 1 120 ? -1.811 3.689 3.865 1.00 98.88 120 PHE A CA 1
ATOM 885 C C . PHE A 1 120 ? -0.784 3.850 2.752 1.00 98.88 120 PHE A C 1
ATOM 887 O O . PHE A 1 120 ? 0.246 4.506 2.923 1.00 98.88 120 PHE A O 1
ATOM 894 N N . VAL A 1 121 ? -1.080 3.200 1.634 1.00 98.81 121 VAL A N 1
ATOM 895 C CA . VAL A 1 121 ? -0.332 3.297 0.382 1.00 98.81 121 VAL A CA 1
ATOM 896 C C . VAL A 1 121 ? -1.230 3.872 -0.700 1.00 98.81 121 VAL A C 1
ATOM 898 O O . VAL A 1 121 ? -2.456 3.688 -0.649 1.00 98.81 121 VAL A O 1
ATOM 901 N N . VAL A 1 122 ? -0.597 4.493 -1.685 1.00 98.00 122 VAL A N 1
ATOM 902 C CA . VAL A 1 122 ? -1.240 5.000 -2.891 1.00 98.00 122 VAL A CA 1
ATOM 903 C C . VAL A 1 122 ? -0.996 3.997 -4.007 1.00 98.00 122 VAL A C 1
ATOM 905 O O . VAL A 1 122 ? 0.145 3.619 -4.279 1.00 98.00 122 VAL A O 1
ATOM 908 N N . LEU A 1 123 ? -2.059 3.506 -4.637 1.00 97.62 123 LEU A N 1
ATOM 909 C CA . LEU A 1 123 ? -1.932 2.606 -5.785 1.00 97.62 123 LEU A CA 1
ATOM 910 C C . LEU A 1 123 ? -2.890 3.016 -6.895 1.00 97.62 123 LEU A C 1
ATOM 912 O O . LEU A 1 123 ? -3.978 3.528 -6.664 1.00 97.62 123 LEU A O 1
ATOM 916 N N . GLY A 1 124 ? -2.509 2.687 -8.120 1.00 94.81 124 GLY A N 1
ATOM 917 C CA . GLY A 1 124 ? -3.265 3.063 -9.301 1.00 94.81 124 GLY A CA 1
ATOM 918 C C . GLY A 1 124 ? -3.134 4.539 -9.644 1.00 94.81 124 GLY A C 1
ATOM 919 O O . GLY A 1 124 ? -2.700 5.370 -8.851 1.00 94.81 124 GLY A O 1
ATOM 920 N N . THR A 1 125 ? -3.515 4.822 -10.877 1.00 91.81 125 THR A N 1
ATOM 921 C CA . THR A 1 125 ? -3.618 6.163 -11.441 1.00 91.81 125 THR A CA 1
ATOM 922 C C . THR A 1 125 ? -4.880 6.205 -12.295 1.00 91.81 125 THR A C 1
ATOM 924 O O . THR A 1 125 ? -5.544 5.182 -12.497 1.00 91.81 125 THR A O 1
ATOM 927 N N . CYS A 1 126 ? -5.197 7.355 -12.879 1.00 86.75 126 CYS A N 1
ATOM 928 C CA . CYS A 1 126 ? -6.342 7.447 -13.784 1.00 86.75 126 CYS A CA 1
ATOM 929 C C . CYS A 1 126 ? -6.152 6.676 -15.103 1.00 86.75 126 CYS A C 1
ATOM 931 O O . CYS A 1 126 ? -7.141 6.313 -15.741 1.00 86.75 126 CYS A O 1
ATOM 933 N N . ASP A 1 127 ? -4.906 6.364 -15.474 1.00 87.88 127 ASP A N 1
ATOM 934 C CA . ASP A 1 127 ? -4.580 5.542 -16.644 1.00 87.88 127 ASP A CA 1
ATOM 935 C C . ASP A 1 127 ? -4.386 4.054 -16.310 1.00 87.88 127 ASP A C 1
ATOM 937 O O . ASP A 1 127 ? -4.396 3.218 -17.218 1.00 87.88 127 ASP A O 1
ATOM 941 N N . VAL A 1 128 ? -4.204 3.704 -15.031 1.00 93.31 128 VAL A N 1
ATOM 942 C CA . VAL A 1 128 ? -4.051 2.315 -14.576 1.00 93.31 128 VAL A CA 1
ATOM 943 C C . VAL A 1 128 ? -4.924 2.057 -13.353 1.00 93.31 128 VAL A C 1
ATOM 945 O O . VAL A 1 128 ? -4.533 2.301 -12.209 1.00 93.31 128 VAL A O 1
ATOM 948 N N . ALA A 1 129 ? -6.108 1.507 -13.612 1.00 94.06 129 ALA A N 1
ATOM 949 C CA . ALA A 1 129 ? -7.108 1.185 -12.605 1.00 94.06 129 ALA A CA 1
ATOM 950 C C . ALA A 1 129 ? -6.662 0.002 -11.732 1.00 94.06 129 ALA A C 1
ATOM 952 O O . ALA A 1 129 ? -6.712 -1.153 -12.153 1.00 94.06 129 ALA A O 1
ATOM 953 N N . VAL A 1 130 ? -6.252 0.271 -10.491 1.00 97.56 130 VAL A N 1
ATOM 954 C CA . VAL A 1 130 ? -5.898 -0.779 -9.515 1.00 97.56 130 VAL A CA 1
ATOM 955 C C . VAL A 1 130 ? -7.091 -1.181 -8.651 1.00 97.56 130 VAL A C 1
ATOM 957 O O . VAL A 1 130 ? -7.215 -2.353 -8.276 1.00 97.56 130 VAL A O 1
ATOM 960 N N . ASP A 1 131 ? -7.991 -0.246 -8.357 1.00 97.25 131 ASP A N 1
ATOM 961 C CA . ASP A 1 131 ? -9.127 -0.498 -7.486 1.00 97.25 131 ASP A CA 1
ATOM 962 C C . ASP A 1 131 ? -10.311 -1.154 -8.219 1.00 97.25 131 ASP A C 1
ATOM 964 O O . ASP A 1 131 ? -10.561 -0.943 -9.405 1.00 97.25 131 ASP A O 1
ATOM 968 N N . THR A 1 132 ? -11.095 -1.953 -7.498 1.00 97.31 132 THR A N 1
ATOM 969 C CA . THR A 1 132 ? -12.220 -2.684 -8.098 1.00 97.31 132 THR A CA 1
ATOM 970 C C . THR A 1 132 ? -13.416 -1.813 -8.492 1.00 97.31 132 THR A C 1
ATOM 972 O O . THR A 1 132 ? -14.295 -2.307 -9.197 1.00 97.31 132 THR A O 1
ATOM 975 N N . LEU A 1 133 ? -13.493 -0.554 -8.043 1.00 94.81 133 LEU A N 1
ATOM 976 C CA . LEU A 1 133 ? -14.544 0.382 -8.463 1.00 94.81 133 LEU A CA 1
ATOM 977 C C . LEU A 1 133 ? -14.273 0.904 -9.876 1.00 94.81 133 LEU A C 1
ATOM 979 O O . LEU A 1 133 ? -15.221 1.144 -10.624 1.00 94.81 133 LEU A O 1
ATOM 983 N N . THR A 1 134 ? -12.999 1.024 -10.250 1.00 93.31 134 THR A N 1
ATOM 984 C CA . THR A 1 134 ? -12.556 1.477 -11.577 1.00 93.31 134 THR A CA 1
ATOM 985 C C . THR A 1 134 ? -12.143 0.334 -12.513 1.00 93.31 134 THR A C 1
ATOM 987 O O . THR A 1 134 ? -11.868 0.567 -13.687 1.00 93.31 134 THR A O 1
ATOM 990 N N . GLY A 1 135 ? -12.205 -0.918 -12.045 1.00 94.25 135 GLY A N 1
ATOM 991 C CA . GLY A 1 135 ? -12.034 -2.125 -12.867 1.00 94.25 135 GLY A CA 1
ATOM 992 C C . GLY A 1 135 ? -10.761 -2.927 -12.592 1.00 94.25 135 GLY A C 1
ATOM 993 O O . GLY A 1 135 ? -10.549 -3.957 -13.234 1.00 94.25 135 GLY A O 1
ATOM 994 N N . GLY A 1 136 ? -9.953 -2.500 -11.625 1.00 97.31 136 GLY A N 1
ATOM 995 C CA . GLY A 1 136 ? -8.766 -3.206 -11.166 1.00 97.31 136 GLY A CA 1
ATOM 996 C C . GLY A 1 136 ? -9.044 -4.385 -10.222 1.00 97.31 136 GLY A C 1
ATOM 997 O O . GLY A 1 136 ? -10.197 -4.697 -9.900 1.00 97.31 136 GLY A O 1
ATOM 998 N N . PRO A 1 137 ? -7.990 -5.096 -9.777 1.00 97.88 137 PRO A N 1
ATOM 999 C CA . PRO A 1 137 ? -8.130 -6.329 -8.999 1.00 97.88 137 PRO A CA 1
ATOM 1000 C C . PRO A 1 137 ? -8.136 -6.140 -7.470 1.00 97.88 137 PRO A C 1
ATOM 1002 O O . PRO A 1 137 ? -8.417 -7.103 -6.746 1.00 97.88 137 PRO A O 1
ATOM 1005 N N . ILE A 1 138 ? -7.807 -4.951 -6.957 1.00 98.69 138 ILE A N 1
ATOM 1006 C CA . ILE A 1 138 ? -7.640 -4.701 -5.519 1.00 98.69 138 ILE A CA 1
ATOM 1007 C C . ILE A 1 138 ? -8.873 -3.997 -4.960 1.00 98.69 138 ILE A C 1
ATOM 1009 O O 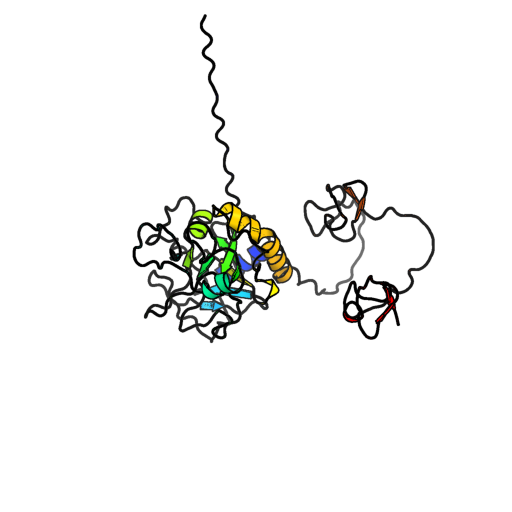. ILE A 1 138 ? -9.380 -3.042 -5.533 1.00 98.69 138 ILE A O 1
ATOM 1013 N N . GLN A 1 139 ? -9.407 -4.485 -3.842 1.00 98.69 139 GLN A N 1
ATOM 1014 C CA . GLN A 1 139 ? -10.531 -3.807 -3.199 1.00 98.69 139 GLN A CA 1
ATOM 1015 C C . GLN A 1 139 ? -10.023 -2.515 -2.540 1.00 98.69 139 GLN A C 1
ATOM 1017 O O . GLN A 1 139 ? -8.951 -2.540 -1.931 1.00 98.69 139 GLN A O 1
ATOM 1022 N N . PRO A 1 140 ? -10.778 -1.406 -2.599 1.00 98.56 140 PRO A N 1
ATOM 1023 C CA . PRO A 1 140 ? -10.501 -0.251 -1.755 1.00 98.56 140 PRO A CA 1
ATOM 1024 C C . PRO A 1 140 ? -10.321 -0.666 -0.292 1.00 98.56 140 PRO A C 1
ATOM 1026 O O . PRO A 1 140 ? -11.068 -1.512 0.212 1.00 98.56 140 PRO A O 1
ATOM 1029 N N . LEU A 1 141 ? -9.330 -0.082 0.385 1.00 98.75 141 LEU A N 1
ATOM 1030 C CA . LEU A 1 141 ? -8.975 -0.388 1.776 1.00 98.75 141 LEU A CA 1
ATOM 1031 C C . LEU A 1 141 ? -8.485 -1.832 2.013 1.00 98.75 141 LEU A C 1
ATOM 1033 O O . LEU A 1 141 ? -8.385 -2.262 3.165 1.00 98.75 141 LEU A O 1
ATOM 1037 N N . SER A 1 142 ? -8.163 -2.593 0.957 1.00 98.81 142 SER A N 1
ATOM 1038 C CA . SER A 1 142 ? -7.452 -3.872 1.080 1.00 98.81 142 SER A CA 1
ATOM 1039 C C . SER A 1 142 ? -6.139 -3.691 1.832 1.00 98.81 142 SER A C 1
ATOM 1041 O O . SER A 1 142 ? -5.433 -2.702 1.647 1.00 98.81 142 SER A O 1
ATOM 1043 N N . LEU A 1 143 ? -5.770 -4.689 2.629 1.00 98.88 143 LEU A N 1
ATOM 1044 C CA . LEU A 1 143 ? -4.480 -4.733 3.298 1.00 98.88 143 LEU A CA 1
ATOM 1045 C C . LEU A 1 143 ? -3.332 -4.814 2.281 1.00 98.88 143 LEU A C 1
ATOM 1047 O O . LEU A 1 143 ? -3.411 -5.514 1.266 1.00 98.88 143 LEU A O 1
ATOM 1051 N N . VAL A 1 144 ? -2.245 -4.122 2.603 1.00 98.94 144 VAL A N 1
ATOM 1052 C CA . VAL A 1 144 ? -0.981 -4.115 1.870 1.00 98.94 144 VAL A CA 1
ATOM 1053 C C . VAL A 1 144 ? 0.142 -4.460 2.844 1.00 98.94 144 VAL A C 1
ATOM 1055 O O . VAL A 1 144 ? 0.267 -3.854 3.909 1.00 98.94 144 VAL A O 1
ATOM 1058 N N . ALA A 1 145 ? 0.943 -5.466 2.497 1.00 98.81 145 ALA A N 1
ATOM 1059 C CA . ALA A 1 145 ? 2.191 -5.752 3.196 1.00 98.81 145 ALA A CA 1
ATOM 1060 C C . ALA A 1 145 ? 3.303 -4.900 2.580 1.00 98.81 145 ALA A C 1
ATOM 1062 O O . ALA A 1 145 ? 3.531 -4.966 1.371 1.00 98.81 145 ALA A O 1
ATOM 1063 N N . VAL A 1 146 ? 3.991 -4.125 3.413 1.00 98.88 146 VAL A N 1
ATOM 1064 C CA . VAL A 1 146 ? 5.055 -3.215 2.984 1.00 98.88 146 VAL A CA 1
ATOM 1065 C C . VAL A 1 146 ? 6.376 -3.680 3.575 1.00 98.88 146 VAL A C 1
ATOM 1067 O O . VAL A 1 146 ? 6.479 -3.866 4.785 1.00 98.88 146 VAL A O 1
ATOM 1070 N N . VAL A 1 147 ? 7.384 -3.912 2.736 1.00 98.75 147 VAL A N 1
ATOM 1071 C CA . VAL A 1 147 ? 8.738 -4.241 3.203 1.00 98.75 147 VAL A CA 1
ATOM 1072 C C . VAL A 1 147 ? 9.667 -3.093 2.859 1.00 98.75 147 VAL A C 1
ATOM 1074 O O . VAL A 1 147 ? 9.898 -2.829 1.686 1.00 98.75 147 VAL A O 1
ATOM 1077 N N . CYS A 1 148 ? 10.213 -2.456 3.885 1.00 98.38 148 CYS A N 1
ATOM 1078 C CA . CYS A 1 148 ? 11.088 -1.288 3.812 1.00 98.38 148 CYS A CA 1
ATOM 1079 C C . CYS A 1 148 ? 12.106 -1.389 4.956 1.00 98.38 148 CYS A C 1
ATOM 1081 O O . CYS A 1 148 ? 11.805 -1.987 5.990 1.00 98.38 148 CYS A O 1
ATOM 1083 N N . ASN A 1 149 ? 13.326 -0.870 4.780 1.00 96.81 149 ASN A N 1
ATOM 1084 C CA . ASN A 1 149 ? 14.344 -0.825 5.844 1.00 96.81 149 ASN A CA 1
ATOM 1085 C C . ASN A 1 149 ? 14.544 -2.167 6.601 1.00 96.81 149 ASN A C 1
ATOM 1087 O O . ASN A 1 149 ? 14.671 -2.222 7.825 1.00 96.81 149 ASN A O 1
ATOM 1091 N N . ASN A 1 150 ? 14.520 -3.285 5.860 1.00 95.19 150 ASN A N 1
ATOM 1092 C CA . ASN A 1 150 ? 14.615 -4.659 6.383 1.00 95.19 150 ASN A CA 1
ATOM 1093 C C . ASN A 1 150 ? 13.527 -5.065 7.396 1.00 95.19 150 ASN A C 1
ATOM 1095 O O . ASN A 1 150 ? 13.723 -5.992 8.189 1.00 95.19 150 ASN A O 1
ATOM 1099 N N . GLN A 1 151 ? 12.377 -4.406 7.353 1.00 96.69 151 GLN A N 1
ATOM 1100 C CA . GLN A 1 151 ? 11.260 -4.607 8.262 1.00 96.69 151 GLN A CA 1
ATOM 1101 C C . GLN A 1 151 ? 9.964 -4.788 7.474 1.00 96.69 151 GLN A C 1
ATOM 1103 O O . GLN A 1 151 ? 9.837 -4.342 6.337 1.00 96.69 151 GLN A O 1
ATOM 1108 N N . LEU A 1 152 ? 9.021 -5.515 8.069 1.00 98.56 152 LEU A N 1
ATOM 1109 C CA . LEU A 1 152 ? 7.667 -5.657 7.555 1.00 98.56 152 LEU A CA 1
ATOM 1110 C C . LEU A 1 152 ? 6.745 -4.691 8.296 1.00 98.56 152 LEU A C 1
ATOM 1112 O O . LEU A 1 152 ? 6.749 -4.651 9.529 1.00 98.56 152 LEU A O 1
ATOM 1116 N N . HIS A 1 153 ? 5.915 -4.015 7.515 1.00 98.69 153 HIS A N 1
ATOM 1117 C CA . HIS A 1 153 ? 4.862 -3.111 7.932 1.00 98.69 153 HIS A CA 1
ATOM 1118 C C . HIS A 1 153 ? 3.532 -3.483 7.275 1.00 98.69 153 HIS A C 1
ATOM 1120 O O . HIS A 1 153 ? 3.494 -4.160 6.241 1.00 98.69 153 HIS A O 1
ATOM 1126 N N . TYR A 1 154 ? 2.431 -3.045 7.882 1.00 98.69 154 TYR A N 1
ATOM 1127 C CA . TYR A 1 154 ? 1.094 -3.233 7.323 1.00 98.69 154 TYR A CA 1
ATOM 1128 C C . TYR A 1 154 ? 0.377 -1.905 7.142 1.00 98.69 154 TYR A C 1
ATOM 1130 O O . TYR A 1 154 ? 0.387 -1.035 8.014 1.00 98.69 154 TYR A O 1
ATOM 1138 N N . ALA A 1 155 ? -0.279 -1.789 5.999 1.00 98.88 155 ALA A N 1
ATOM 1139 C CA . ALA A 1 155 ? -1.022 -0.616 5.588 1.00 98.88 155 ALA A CA 1
ATOM 1140 C C . ALA A 1 155 ? -2.307 -1.033 4.873 1.00 98.88 155 ALA A C 1
ATOM 1142 O O . ALA A 1 155 ? -2.546 -2.222 4.640 1.00 98.88 155 ALA A O 1
ATOM 1143 N N . VAL A 1 156 ? -3.131 -0.058 4.516 1.00 98.94 156 VAL A N 1
ATOM 1144 C CA . VAL A 1 156 ? -4.268 -0.255 3.612 1.00 98.94 156 VAL A CA 1
ATOM 1145 C C . VAL A 1 156 ? -4.022 0.454 2.286 1.00 98.94 156 VAL A C 1
ATOM 1147 O O . VAL A 1 156 ? -3.311 1.451 2.233 1.00 98.94 156 VAL A O 1
ATOM 1150 N N . PHE A 1 157 ? -4.616 -0.046 1.209 1.00 98.81 157 PHE A N 1
ATOM 1151 C CA . PHE A 1 157 ? -4.754 0.702 -0.034 1.00 98.81 157 PHE A CA 1
ATOM 1152 C C . PHE A 1 157 ? -5.756 1.834 0.209 1.00 98.81 157 PHE A C 1
ATOM 1154 O O . PHE A 1 157 ? -6.964 1.590 0.251 1.00 98.81 157 PHE A O 1
ATOM 1161 N N . GLY A 1 158 ? -5.240 3.025 0.510 1.00 98.19 158 GLY A N 1
ATOM 1162 C CA . GLY A 1 158 ? -6.019 4.120 1.091 1.00 98.19 158 GLY A CA 1
ATOM 1163 C C . GLY A 1 158 ? -6.262 5.293 0.158 1.00 98.19 158 GLY A C 1
ATOM 1164 O O . GLY A 1 158 ? -7.228 6.024 0.379 1.00 98.19 158 GLY A O 1
ATOM 1165 N N . ASP A 1 159 ? -5.424 5.428 -0.868 1.00 97.31 159 ASP A N 1
ATOM 1166 C CA . ASP A 1 159 ? -5.520 6.502 -1.846 1.00 97.31 159 ASP A CA 1
ATOM 1167 C C . ASP A 1 159 ? -5.124 6.043 -3.251 1.00 97.31 159 ASP A C 1
ATOM 1169 O O . ASP A 1 159 ? -4.542 4.969 -3.418 1.00 97.31 159 ASP A O 1
ATOM 1173 N N . THR A 1 160 ? -5.426 6.860 -4.252 1.00 95.38 160 THR A N 1
ATOM 1174 C CA . THR A 1 160 ? -5.036 6.672 -5.652 1.00 95.38 160 THR A CA 1
ATOM 1175 C C . THR A 1 160 ? -4.375 7.939 -6.156 1.00 95.38 160 THR A C 1
ATOM 1177 O O . THR A 1 160 ? -4.889 9.021 -5.882 1.00 95.38 160 THR A O 1
ATOM 1180 N N . ASN A 1 161 ? -3.311 7.817 -6.949 1.00 90.69 161 ASN A N 1
ATOM 1181 C CA . ASN A 1 161 ? -2.660 9.007 -7.476 1.00 90.69 161 ASN A CA 1
ATOM 1182 C C . ASN A 1 161 ? -3.633 9.799 -8.375 1.00 90.69 161 ASN A C 1
ATOM 1184 O O . ASN A 1 161 ? -4.484 9.221 -9.067 1.00 90.69 161 ASN A O 1
ATOM 1188 N N . GLY A 1 162 ? -3.511 11.126 -8.335 1.00 79.62 162 GLY A N 1
ATOM 1189 C CA . GLY A 1 162 ? -4.398 12.057 -9.020 1.00 79.62 162 GLY A CA 1
ATOM 1190 C C . GLY A 1 162 ? -4.410 11.899 -10.545 1.00 79.62 162 GLY A C 1
ATOM 1191 O O . GLY A 1 162 ? -3.519 11.317 -11.156 1.00 79.62 162 GLY A O 1
ATOM 1192 N N . CYS A 1 163 ? -5.448 12.447 -11.187 1.00 75.38 163 CYS A N 1
ATOM 1193 C CA . CYS A 1 163 ? -5.565 12.484 -12.654 1.00 75.38 163 CYS A CA 1
ATOM 1194 C C . CYS A 1 163 ? -4.793 13.651 -13.290 1.00 75.38 163 CYS A C 1
ATOM 1196 O O . CYS A 1 163 ? -5.330 14.329 -14.174 1.00 75.38 163 CYS A O 1
ATOM 1198 N N . ASP A 1 164 ? -3.593 13.954 -12.812 1.00 72.50 164 ASP A N 1
ATOM 1199 C CA . ASP A 1 164 ? -2.736 14.916 -13.494 1.00 72.50 164 ASP A CA 1
ATOM 1200 C C . ASP A 1 164 ? -1.975 14.250 -14.657 1.00 72.50 164 ASP A C 1
ATOM 1202 O O . ASP A 1 164 ? -2.223 13.098 -15.023 1.00 72.50 164 ASP A O 1
ATOM 1206 N N . ASP A 1 165 ? -1.106 15.013 -15.323 1.00 64.50 165 ASP A N 1
ATOM 1207 C CA . ASP A 1 165 ? -0.322 14.507 -16.455 1.00 64.50 165 ASP A CA 1
ATOM 1208 C C . ASP A 1 165 ? 0.799 13.539 -16.005 1.00 64.50 165 ASP A C 1
ATOM 1210 O O . ASP A 1 165 ? 1.522 12.994 -16.849 1.00 64.50 165 ASP A O 1
ATOM 1214 N N . ASP A 1 166 ? 0.943 13.303 -14.696 1.00 69.69 166 ASP A N 1
ATOM 1215 C CA . ASP A 1 166 ? 2.026 12.547 -14.103 1.00 69.69 166 ASP A CA 1
ATOM 1216 C C . ASP A 1 166 ? 1.516 11.276 -13.403 1.00 69.69 166 ASP A C 1
ATOM 1218 O O . ASP A 1 166 ? 1.144 11.219 -12.238 1.00 69.69 166 ASP A O 1
ATOM 1222 N N . ASN A 1 167 ? 1.560 10.174 -14.151 1.00 85.81 167 ASN A N 1
ATOM 1223 C CA . ASN A 1 167 ? 1.236 8.843 -13.647 1.00 85.81 167 ASN A CA 1
ATOM 1224 C C . ASN A 1 167 ? 2.312 8.312 -12.677 1.00 85.81 167 ASN A C 1
ATOM 1226 O O . ASN A 1 167 ? 3.166 7.508 -13.074 1.00 85.81 167 ASN A O 1
ATOM 1230 N N . PHE A 1 168 ? 2.274 8.771 -11.427 1.00 92.25 168 PHE A N 1
ATOM 1231 C CA . PHE A 1 168 ? 3.160 8.343 -10.350 1.00 92.25 168 PHE A CA 1
ATOM 1232 C C . PHE A 1 168 ? 2.703 7.054 -9.654 1.00 92.25 168 PHE A C 1
ATOM 1234 O O . PHE A 1 168 ? 1.540 6.648 -9.710 1.00 92.25 168 PHE A O 1
ATOM 1241 N N . THR A 1 169 ? 3.666 6.361 -9.054 1.00 94.94 169 THR A N 1
ATOM 1242 C CA . THR A 1 169 ? 3.487 5.210 -8.165 1.00 94.94 169 THR A CA 1
ATOM 1243 C C . THR A 1 169 ? 4.618 5.222 -7.143 1.00 94.94 169 THR A C 1
ATOM 1245 O O . THR A 1 169 ? 5.649 5.829 -7.389 1.00 94.94 169 THR A O 1
ATOM 1248 N N . GLY A 1 170 ? 4.469 4.467 -6.051 1.00 95.94 170 GLY A N 1
ATOM 1249 C CA . GLY A 1 170 ? 5.499 4.408 -5.008 1.00 95.94 170 GLY A CA 1
ATOM 1250 C C . GLY A 1 170 ? 5.231 5.360 -3.848 1.00 95.94 170 GLY A C 1
ATOM 1251 O O . GLY A 1 170 ? 6.095 5.540 -3.005 1.00 95.94 170 GLY A O 1
ATOM 1252 N N . GLU A 1 171 ? 4.027 5.916 -3.748 1.00 97.00 171 GLU A N 1
ATOM 1253 C CA . GLU A 1 171 ? 3.659 6.825 -2.669 1.00 97.00 171 GLU A CA 1
ATOM 1254 C C . GLU A 1 171 ? 3.020 6.104 -1.471 1.00 97.00 171 GLU A C 1
ATOM 1256 O O . GLU A 1 171 ? 2.334 5.074 -1.575 1.00 97.00 171 GLU A O 1
ATOM 1261 N N . ALA A 1 172 ? 3.235 6.678 -0.293 1.00 98.19 172 ALA A N 1
ATOM 1262 C CA . ALA A 1 172 ? 2.707 6.206 0.970 1.00 98.19 172 ALA A CA 1
ATOM 1263 C C . ALA A 1 172 ? 2.389 7.370 1.906 1.00 98.19 172 ALA A C 1
ATOM 1265 O O . ALA A 1 172 ? 3.051 8.401 1.897 1.00 98.19 172 ALA A O 1
ATOM 1266 N N . SER A 1 173 ? 1.435 7.154 2.811 1.00 98.25 173 SER A N 1
ATOM 1267 C CA . SER A 1 173 ? 1.146 8.110 3.883 1.00 98.25 173 SER A CA 1
ATOM 1268 C C . SER A 1 173 ? 2.407 8.515 4.658 1.00 98.25 173 SER A C 1
ATOM 1270 O O . SER A 1 173 ? 3.245 7.665 4.987 1.00 98.25 173 SER A O 1
ATOM 1272 N N . LEU A 1 174 ? 2.481 9.785 5.069 1.00 97.50 174 LEU A N 1
ATOM 1273 C CA . LEU A 1 174 ? 3.545 10.304 5.943 1.00 97.50 174 LEU A CA 1
ATOM 1274 C C . LEU A 1 174 ? 3.843 9.384 7.141 1.00 97.50 174 LEU A C 1
ATOM 1276 O O . LEU A 1 174 ? 4.998 9.169 7.512 1.00 97.50 174 LEU A O 1
ATOM 1280 N N . SER A 1 175 ? 2.800 8.824 7.750 1.00 97.38 175 SER A N 1
ATOM 1281 C CA . SER A 1 175 ? 2.912 7.933 8.897 1.00 97.38 175 SER A CA 1
ATOM 1282 C C . SER A 1 175 ? 3.616 6.616 8.577 1.00 97.38 175 SER A C 1
ATOM 1284 O O . SER A 1 175 ? 4.461 6.187 9.363 1.00 97.38 175 SER A O 1
ATOM 1286 N N . LEU A 1 176 ? 3.316 5.992 7.434 1.00 98.44 176 LEU A N 1
ATOM 1287 C CA . LEU A 1 176 ? 3.997 4.780 6.987 1.00 98.44 176 LEU A CA 1
ATOM 1288 C C . LEU A 1 176 ? 5.456 5.084 6.634 1.00 98.44 176 LEU A C 1
ATOM 1290 O O . LEU A 1 176 ? 6.346 4.370 7.097 1.00 98.44 176 LEU A O 1
ATOM 1294 N N . GLY A 1 177 ? 5.711 6.182 5.916 1.00 97.94 177 GLY A N 1
ATOM 1295 C CA . GLY A 1 177 ? 7.070 6.625 5.602 1.00 97.94 177 GLY A CA 1
ATOM 1296 C C . GLY A 1 177 ? 7.932 6.814 6.844 1.00 97.94 177 GLY A C 1
ATOM 1297 O O . GLY A 1 177 ? 9.036 6.277 6.939 1.00 97.94 177 GLY A O 1
ATOM 1298 N N . GLN A 1 178 ? 7.408 7.498 7.860 1.00 96.88 178 GLN A N 1
ATOM 1299 C CA . GLN A 1 178 ? 8.123 7.707 9.120 1.00 96.88 178 GLN A CA 1
ATOM 1300 C C . GLN A 1 178 ? 8.301 6.426 9.947 1.00 96.88 178 GLN A C 1
ATOM 1302 O O . GLN A 1 178 ? 9.241 6.350 10.741 1.00 96.88 178 GLN A O 1
ATOM 1307 N N . LEU A 1 179 ? 7.434 5.421 9.786 1.00 97.06 179 LEU A N 1
ATOM 1308 C CA . LEU A 1 179 ? 7.642 4.103 10.389 1.00 97.06 179 LEU A CA 1
ATOM 1309 C C . LEU A 1 179 ? 8.761 3.330 9.681 1.00 97.06 179 LEU A C 1
ATOM 1311 O O . LEU A 1 179 ? 9.614 2.769 10.369 1.00 97.06 179 LEU A O 1
ATOM 1315 N N . CYS A 1 180 ? 8.790 3.352 8.347 1.00 97.81 180 CYS A N 1
ATOM 1316 C CA . CYS A 1 180 ? 9.835 2.724 7.538 1.00 97.81 180 CYS A CA 1
ATOM 1317 C C . CYS A 1 180 ? 11.213 3.368 7.766 1.00 97.81 180 CYS A C 1
ATOM 1319 O O . CYS A 1 180 ? 12.205 2.682 8.034 1.00 97.81 180 CYS A O 1
ATOM 1321 N N . PHE A 1 181 ? 11.273 4.699 7.705 1.00 97.69 181 PHE A N 1
ATOM 1322 C CA . PHE A 1 181 ? 12.514 5.473 7.655 1.00 97.69 181 PHE A CA 1
ATOM 1323 C C . PHE A 1 181 ? 12.522 6.617 8.688 1.00 97.69 181 PHE A C 1
ATOM 1325 O O . PHE A 1 181 ? 12.643 7.796 8.343 1.00 97.69 181 PHE A O 1
ATOM 1332 N N . PRO A 1 182 ? 12.462 6.311 10.001 1.00 95.31 182 PRO A N 1
ATOM 1333 C CA . PRO A 1 182 ? 12.289 7.314 11.062 1.00 95.31 182 PRO A CA 1
ATOM 1334 C C . PRO A 1 182 ? 13.426 8.342 11.172 1.00 95.31 182 PRO A C 1
ATOM 1336 O O . PRO A 1 182 ? 13.292 9.339 11.880 1.00 95.31 182 PRO A O 1
ATOM 1339 N N . ASN A 1 183 ? 14.561 8.099 10.512 1.00 95.31 183 ASN A N 1
ATOM 1340 C CA . ASN A 1 183 ? 15.762 8.930 10.604 1.00 95.31 183 ASN A CA 1
ATOM 1341 C C . ASN A 1 183 ? 16.028 9.772 9.348 1.00 95.31 183 ASN A C 1
ATOM 1343 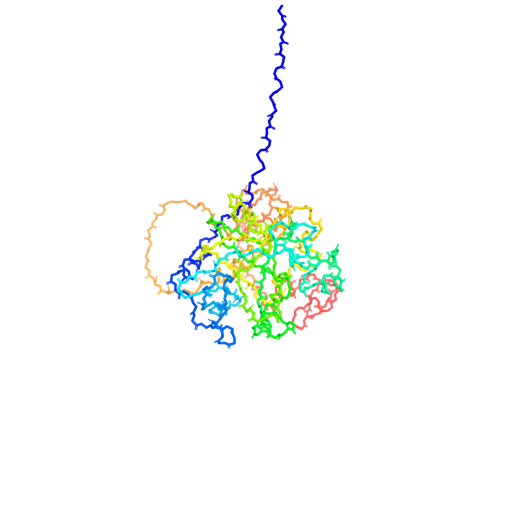O O . ASN A 1 183 ? 17.006 10.516 9.334 1.00 95.31 183 ASN A O 1
ATOM 1347 N N . GLU A 1 184 ? 15.193 9.667 8.314 1.00 96.56 184 GLU A N 1
ATOM 1348 C CA . GLU A 1 184 ? 15.421 10.350 7.031 1.00 96.56 184 GLU A CA 1
ATOM 1349 C C . GLU A 1 184 ? 14.761 11.731 6.955 1.00 96.56 184 GLU A C 1
ATOM 1351 O O . GLU A 1 184 ? 14.997 12.491 6.022 1.00 96.56 184 GLU A O 1
ATOM 1356 N N . GLY A 1 185 ? 13.986 12.109 7.978 1.00 95.06 185 GLY A N 1
ATOM 1357 C CA . GLY A 1 185 ? 13.320 13.413 8.011 1.00 95.06 185 GLY A CA 1
ATOM 1358 C C . GLY A 1 185 ? 12.223 13.542 6.953 1.00 95.06 185 GLY A C 1
ATOM 1359 O O . GLY A 1 185 ? 12.019 14.635 6.416 1.00 95.06 185 GLY A O 1
ATOM 1360 N N . LEU A 1 186 ? 11.542 12.429 6.656 1.00 95.50 186 LEU A N 1
ATOM 1361 C CA . LEU A 1 186 ? 10.513 12.369 5.624 1.00 95.50 186 LEU A CA 1
ATOM 1362 C C . LEU A 1 186 ? 9.377 13.361 5.887 1.00 95.50 186 LEU A C 1
ATOM 1364 O O . LEU A 1 186 ? 8.944 13.561 7.031 1.00 95.50 186 LEU A O 1
ATOM 1368 N N . ASN A 1 187 ? 8.940 14.004 4.811 1.00 94.50 187 ASN A N 1
ATOM 1369 C CA . ASN A 1 187 ? 7.883 15.007 4.771 1.00 94.50 187 ASN A CA 1
ATOM 1370 C C . ASN A 1 187 ? 7.327 15.097 3.335 1.00 94.50 187 ASN A C 1
ATOM 1372 O O . ASN A 1 187 ? 7.801 14.365 2.478 1.00 94.50 187 ASN A O 1
ATOM 1376 N N . GLY A 1 188 ? 6.354 15.970 3.063 1.00 91.38 188 GLY A N 1
ATOM 1377 C CA . GLY A 1 188 ? 5.666 15.991 1.764 1.00 91.38 188 GLY A CA 1
ATOM 1378 C C . GLY A 1 188 ? 6.559 16.279 0.551 1.00 91.38 188 GLY A C 1
ATOM 1379 O O . GLY A 1 188 ? 6.230 15.853 -0.541 1.00 91.38 188 GLY A O 1
ATOM 1380 N N . ASP A 1 189 ? 7.713 16.931 0.741 1.00 92.50 189 ASP A N 1
ATOM 1381 C CA . ASP A 1 189 ? 8.686 17.183 -0.340 1.00 92.50 189 ASP A CA 1
ATOM 1382 C C . ASP A 1 189 ? 9.930 16.276 -0.247 1.00 92.50 189 ASP A C 1
ATOM 1384 O O . ASP A 1 189 ? 10.924 16.498 -0.939 1.00 92.50 189 ASP A O 1
ATOM 1388 N N . ASN A 1 190 ? 9.957 15.331 0.694 1.00 94.81 190 ASN A N 1
ATOM 1389 C CA . ASN A 1 190 ? 11.135 14.515 0.975 1.00 94.81 190 ASN A CA 1
ATOM 1390 C C . ASN A 1 190 ? 10.707 13.080 1.276 1.00 94.81 190 ASN A C 1
ATOM 1392 O O . ASN A 1 190 ? 10.383 12.760 2.426 1.00 94.81 190 ASN A O 1
ATOM 1396 N N . GLY A 1 191 ? 10.710 12.259 0.229 1.00 96.00 191 GLY A N 1
ATOM 1397 C CA . GLY A 1 191 ? 10.528 10.816 0.283 1.00 96.00 191 GLY A CA 1
ATOM 1398 C C . GLY A 1 191 ? 11.837 10.054 0.492 1.00 96.00 191 GLY A C 1
ATOM 1399 O O . GLY A 1 191 ? 12.870 10.615 0.864 1.00 96.00 191 GLY A O 1
ATOM 1400 N N . HIS A 1 192 ? 11.754 8.745 0.291 1.00 97.81 192 HIS A N 1
ATOM 1401 C CA . HIS A 1 192 ? 12.874 7.819 0.289 1.00 97.81 192 HIS A CA 1
ATOM 1402 C C . HIS A 1 192 ? 13.182 7.378 -1.145 1.00 97.81 192 HIS A C 1
ATOM 1404 O O . HIS A 1 192 ? 12.540 6.463 -1.654 1.00 97.81 192 HIS A O 1
ATOM 1410 N N . ASP A 1 193 ? 14.198 7.985 -1.760 1.00 96.38 193 ASP A N 1
ATOM 1411 C CA . ASP A 1 193 ? 14.537 7.800 -3.181 1.00 96.38 193 ASP A CA 1
ATOM 1412 C C . ASP A 1 193 ? 15.050 6.393 -3.550 1.00 96.38 193 ASP A C 1
ATOM 1414 O O . ASP A 1 193 ? 15.209 6.080 -4.731 1.00 96.38 193 ASP A O 1
ATOM 1418 N N . ALA A 1 194 ? 15.439 5.555 -2.579 1.00 97.19 194 ALA A N 1
ATOM 1419 C CA . ALA A 1 194 ? 16.024 4.261 -2.916 1.00 97.19 194 ALA A CA 1
ATOM 1420 C C . ALA A 1 194 ? 14.936 3.244 -3.283 1.00 97.19 194 ALA A C 1
ATOM 1422 O O . ALA A 1 194 ? 14.007 2.989 -2.522 1.00 97.19 194 ALA A O 1
ATOM 1423 N N . HIS A 1 195 ? 15.121 2.577 -4.424 1.00 97.50 195 HIS A N 1
ATOM 1424 C CA . HIS A 1 195 ? 14.223 1.545 -4.947 1.00 97.50 195 HIS A CA 1
ATOM 1425 C C . HIS A 1 195 ? 14.351 0.205 -4.206 1.00 97.50 195 HIS A C 1
ATOM 1427 O O . HIS A 1 195 ? 14.757 -0.824 -4.766 1.00 97.50 195 HIS A O 1
ATOM 1433 N N . ASP A 1 196 ? 14.067 0.206 -2.903 1.00 97.81 196 ASP A N 1
ATOM 1434 C CA . ASP A 1 196 ? 14.147 -0.964 -2.030 1.00 97.81 196 ASP A CA 1
ATOM 1435 C C . ASP A 1 196 ? 12.874 -1.273 -1.227 1.00 97.81 196 ASP A C 1
ATOM 1437 O O . ASP A 1 196 ? 12.897 -2.161 -0.363 1.00 97.81 196 ASP A O 1
ATOM 1441 N N . VAL A 1 197 ? 11.753 -0.650 -1.598 1.00 98.75 197 VAL A N 1
ATOM 1442 C CA . VAL A 1 197 ? 10.450 -0.789 -0.949 1.00 98.75 197 VAL A CA 1
ATOM 1443 C C . VAL A 1 197 ? 9.520 -1.705 -1.741 1.00 98.75 197 VAL A C 1
ATOM 1445 O O . VAL A 1 197 ? 9.184 -1.475 -2.902 1.00 98.75 197 VAL A O 1
ATOM 1448 N N . LEU A 1 198 ? 9.058 -2.775 -1.095 1.00 98.81 198 LEU A N 1
ATOM 1449 C CA . LEU A 1 198 ? 8.009 -3.630 -1.643 1.00 98.81 198 LEU A CA 1
ATOM 1450 C C . LEU A 1 198 ? 6.644 -3.174 -1.139 1.00 98.81 198 LEU A C 1
ATOM 1452 O O . LEU A 1 198 ? 6.412 -3.208 0.065 1.00 98.81 198 LEU A O 1
ATOM 1456 N N . TYR A 1 199 ? 5.719 -2.923 -2.061 1.00 98.81 199 TYR A N 1
ATOM 1457 C CA . TYR A 1 199 ? 4.285 -2.826 -1.792 1.00 98.81 199 TYR A CA 1
ATOM 1458 C C . TYR A 1 199 ? 3.593 -4.079 -2.331 1.00 98.81 199 TYR A C 1
ATOM 1460 O O . TYR A 1 199 ? 3.580 -4.289 -3.540 1.00 98.81 199 TYR A O 1
ATOM 1468 N N . LEU A 1 200 ? 3.040 -4.928 -1.461 1.00 98.88 200 LEU A N 1
ATOM 1469 C CA . LEU A 1 200 ? 2.339 -6.161 -1.835 1.00 98.88 200 LEU A CA 1
ATOM 1470 C C . LEU A 1 200 ? 0.869 -6.079 -1.408 1.00 98.88 200 LEU A C 1
ATOM 1472 O O . LEU A 1 200 ? 0.528 -6.343 -0.253 1.00 98.88 200 LEU A O 1
ATOM 1476 N N . ALA A 1 201 ? 0.003 -5.699 -2.343 1.00 98.88 201 ALA A N 1
ATOM 1477 C CA . ALA A 1 201 ? -1.431 -5.561 -2.138 1.00 98.88 201 ALA A CA 1
ATOM 1478 C C . ALA A 1 201 ? -2.151 -6.897 -2.344 1.00 98.88 201 ALA A C 1
ATOM 1480 O O . ALA A 1 201 ? -1.962 -7.578 -3.355 1.00 98.88 201 ALA A O 1
ATOM 1481 N N . PHE A 1 202 ? -3.006 -7.273 -1.393 1.00 98.81 202 PHE A N 1
ATOM 1482 C CA . PHE A 1 202 ? -3.754 -8.524 -1.470 1.00 98.81 202 PHE A CA 1
ATOM 1483 C C . PHE A 1 202 ? -5.076 -8.336 -2.222 1.00 98.81 202 PHE A C 1
ATOM 1485 O O . PHE A 1 202 ? -5.867 -7.430 -1.943 1.00 98.81 202 PHE A O 1
ATOM 1492 N N . THR A 1 203 ? -5.331 -9.236 -3.172 1.00 98.12 203 THR A N 1
ATOM 1493 C CA . THR A 1 203 ? -6.616 -9.310 -3.878 1.00 98.12 203 THR A CA 1
ATOM 1494 C C . THR A 1 203 ? -7.681 -9.979 -3.004 1.00 98.12 203 THR A C 1
ATOM 1496 O O . THR A 1 203 ? -7.375 -10.692 -2.047 1.00 98.12 203 THR A O 1
ATOM 1499 N N . GLY A 1 204 ? -8.948 -9.814 -3.389 1.00 95.50 204 GLY A N 1
ATOM 1500 C CA . GLY A 1 204 ? -10.069 -10.510 -2.760 1.00 95.50 204 GLY A CA 1
ATOM 1501 C C . GLY A 1 204 ? -10.668 -9.771 -1.563 1.00 95.50 204 GLY A C 1
ATOM 1502 O O . GLY A 1 204 ? -10.040 -8.948 -0.908 1.00 95.50 204 GLY A O 1
ATOM 1503 N N . LYS A 1 205 ? -11.939 -10.064 -1.276 1.00 95.81 205 LYS A N 1
ATOM 1504 C CA . LYS A 1 205 ? -12.716 -9.350 -0.246 1.00 95.81 205 LYS A CA 1
ATOM 1505 C C . LYS A 1 205 ? -12.214 -9.595 1.174 1.00 95.81 205 LYS A C 1
ATOM 1507 O O . LYS A 1 205 ? -12.374 -8.741 2.032 1.00 95.81 205 LYS A O 1
ATOM 1512 N N . ASN A 1 206 ? -11.607 -10.753 1.420 1.00 95.69 206 ASN A N 1
ATOM 1513 C CA . ASN A 1 206 ? -11.013 -11.101 2.708 1.00 95.69 206 ASN A CA 1
ATOM 1514 C C . ASN A 1 206 ? -9.745 -10.293 3.022 1.00 95.69 206 ASN A C 1
ATOM 1516 O O . ASN A 1 206 ? -9.273 -10.367 4.150 1.00 95.69 206 ASN A O 1
ATOM 1520 N N . ALA A 1 207 ? -9.193 -9.554 2.054 1.00 98.44 207 ALA A N 1
ATOM 1521 C CA . ALA A 1 207 ? -8.084 -8.642 2.295 1.00 98.44 207 ALA A CA 1
ATOM 1522 C C . ALA A 1 207 ? -8.523 -7.313 2.929 1.00 98.44 207 ALA A C 1
ATOM 1524 O O . ALA A 1 207 ? -7.682 -6.605 3.474 1.00 98.44 207 ALA A O 1
ATOM 1525 N N . VAL A 1 208 ? -9.813 -6.968 2.881 1.00 98.62 208 VAL A N 1
ATOM 1526 C CA . VAL A 1 208 ? -10.337 -5.723 3.454 1.00 98.62 208 VAL A CA 1
ATOM 1527 C C . VAL A 1 208 ? -10.620 -5.940 4.946 1.00 98.62 208 VAL A C 1
ATOM 1529 O O . VAL A 1 208 ? -11.447 -6.795 5.271 1.00 98.62 208 VAL A O 1
ATOM 1532 N N . PRO A 1 209 ? -10.004 -5.175 5.871 1.00 98.00 209 PRO A N 1
ATOM 1533 C CA . PRO A 1 209 ? -10.282 -5.315 7.304 1.00 98.00 209 PRO A CA 1
ATOM 1534 C C . PRO A 1 209 ? -11.752 -5.033 7.655 1.00 98.00 209 PRO A C 1
ATOM 1536 O O . PRO A 1 209 ? -12.307 -5.605 8.591 1.00 98.00 209 PRO A O 1
ATOM 1539 N N . GLY A 1 210 ? -12.404 -4.158 6.889 1.00 97.38 210 GLY A N 1
ATOM 1540 C CA . GLY A 1 210 ? -13.785 -3.738 7.115 1.00 97.38 210 GLY A CA 1
ATOM 1541 C C . GLY A 1 210 ? -13.937 -2.773 8.302 1.00 97.38 210 GLY A C 1
ATOM 1542 O O . GLY A 1 210 ? -12.975 -2.534 9.039 1.00 97.38 210 GLY A O 1
ATOM 1543 N N . PRO A 1 211 ? -15.153 -2.248 8.546 1.00 95.81 211 PRO A N 1
ATOM 1544 C CA . PRO A 1 211 ? -15.408 -1.201 9.549 1.00 95.81 211 PRO A CA 1
ATOM 1545 C C . PRO A 1 211 ? -14.995 -1.543 10.990 1.00 95.81 211 PRO A C 1
ATOM 1547 O O . PRO A 1 211 ? -14.836 -0.657 11.825 1.00 95.81 211 PRO A O 1
ATOM 1550 N N . HIS A 1 212 ? -14.845 -2.831 11.309 1.00 93.75 212 HIS A N 1
ATOM 1551 C CA . HIS A 1 212 ? -14.536 -3.315 12.659 1.00 93.75 212 HIS A CA 1
ATOM 1552 C C . HIS A 1 212 ? -13.258 -4.160 12.737 1.00 93.75 212 HIS A C 1
ATOM 1554 O O . HIS A 1 212 ? -12.945 -4.677 13.808 1.00 93.75 212 HIS A O 1
ATOM 1560 N N . GLY A 1 213 ? -12.533 -4.333 11.626 1.00 93.19 213 GLY A N 1
ATOM 1561 C CA . GLY A 1 213 ? -11.320 -5.158 11.585 1.00 93.19 213 GLY A CA 1
ATOM 1562 C C . GLY A 1 213 ? -10.012 -4.383 11.709 1.00 93.19 213 GLY A C 1
ATOM 1563 O O . GLY A 1 213 ? -8.956 -5.006 11.701 1.00 93.19 213 GLY A O 1
ATOM 1564 N N . ALA A 1 214 ? -10.065 -3.056 11.836 1.00 97.88 214 ALA A N 1
ATOM 1565 C CA . ALA A 1 214 ? -8.909 -2.217 12.133 1.00 97.88 214 ALA A CA 1
ATOM 1566 C C . ALA A 1 214 ? -9.288 -1.098 13.111 1.00 97.88 214 ALA A C 1
ATOM 1568 O O . ALA A 1 214 ? -10.461 -0.767 13.298 1.00 97.88 214 ALA A O 1
ATOM 1569 N N . ALA A 1 215 ? -8.283 -0.505 13.747 1.00 98.12 215 ALA A N 1
ATOM 1570 C CA . ALA A 1 215 ? -8.440 0.608 14.671 1.00 98.12 215 ALA A CA 1
ATOM 1571 C C . ALA A 1 215 ? -8.550 1.940 13.910 1.00 98.12 215 ALA A C 1
ATOM 1573 O O . ALA A 1 215 ? -7.706 2.811 14.070 1.00 98.12 215 ALA A O 1
ATOM 1574 N N . TRP A 1 216 ? -9.592 2.113 13.092 1.00 98.31 216 TRP A N 1
ATOM 1575 C CA . TRP A 1 216 ? -9.794 3.298 12.238 1.00 98.31 216 TRP A CA 1
ATOM 1576 C C . TRP A 1 216 ? -9.803 4.634 12.987 1.00 98.31 216 TRP A C 1
ATOM 1578 O O . TRP A 1 216 ? -9.557 5.668 12.400 1.00 98.31 216 TRP A O 1
ATOM 1588 N N . THR A 1 217 ? -10.073 4.648 14.290 1.00 97.75 217 THR A N 1
ATOM 1589 C CA . THR A 1 217 ? -10.015 5.870 15.109 1.00 97.75 217 THR A CA 1
ATOM 1590 C C . THR A 1 217 ? -8.721 5.970 15.923 1.00 97.75 217 THR A C 1
ATOM 1592 O O . THR A 1 217 ? -8.701 6.621 16.971 1.00 97.75 217 THR A O 1
ATOM 1595 N N . ALA A 1 218 ? -7.663 5.255 15.528 1.00 96.62 218 ALA A N 1
ATOM 1596 C CA . ALA A 1 218 ? -6.377 5.285 16.209 1.00 96.62 218 ALA A CA 1
ATOM 1597 C C . ALA A 1 218 ? -5.783 6.699 16.187 1.00 96.62 218 ALA A C 1
ATOM 1599 O O . ALA A 1 218 ? -5.827 7.420 15.193 1.00 96.62 218 ALA A O 1
ATOM 1600 N N . SER A 1 219 ? -5.191 7.096 17.311 1.00 95.06 219 SER A N 1
ATOM 1601 C CA . SER A 1 219 ? -4.597 8.429 17.459 1.00 95.06 219 SER A CA 1
ATOM 1602 C C . SER A 1 219 ? -3.141 8.496 16.998 1.00 95.06 219 SER A C 1
ATOM 1604 O O . SER A 1 219 ? -2.550 9.574 17.047 1.00 95.06 219 SER A O 1
ATOM 1606 N N . ASN A 1 220 ? -2.536 7.362 16.635 1.00 96.00 220 ASN A N 1
ATOM 1607 C CA . ASN A 1 220 ? -1.142 7.280 16.213 1.00 96.00 220 ASN A CA 1
ATOM 1608 C C . ASN A 1 220 ? -0.906 6.116 15.227 1.00 96.00 220 ASN A C 1
ATOM 1610 O O . ASN A 1 220 ? -1.668 5.144 15.250 1.00 96.00 220 ASN A O 1
ATOM 1614 N N . PRO A 1 221 ? 0.177 6.194 14.429 1.00 96.50 221 PRO A N 1
ATOM 1615 C CA . PRO A 1 221 ? 0.509 5.193 13.411 1.00 96.50 221 PRO A CA 1
ATOM 1616 C C . PRO A 1 221 ? 0.696 3.779 13.953 1.00 96.50 221 PRO A C 1
ATOM 1618 O O . PRO A 1 221 ? 0.251 2.811 13.342 1.00 96.50 221 PRO A O 1
ATOM 1621 N N . GLN A 1 222 ? 1.332 3.651 15.119 1.00 95.81 222 GLN A N 1
ATOM 1622 C CA . GLN A 1 222 ? 1.688 2.356 15.690 1.00 95.81 222 GLN A CA 1
ATOM 1623 C C . GLN A 1 222 ? 0.446 1.554 16.088 1.00 95.81 222 GLN A C 1
ATOM 1625 O O . GLN A 1 222 ? 0.403 0.346 15.866 1.00 95.81 222 GLN A O 1
ATOM 1630 N N . ASP A 1 223 ? -0.562 2.210 16.664 1.00 97.38 223 ASP A N 1
ATOM 1631 C CA . ASP A 1 223 ? -1.812 1.557 17.058 1.00 97.38 223 ASP A CA 1
ATOM 1632 C C . ASP A 1 223 ? -2.647 1.149 15.837 1.00 97.38 223 ASP A C 1
ATOM 1634 O O . ASP A 1 223 ? -3.233 0.061 15.830 1.00 97.38 223 ASP A O 1
ATOM 1638 N N . PHE A 1 224 ? -2.673 1.984 14.791 1.00 98.38 224 PHE A N 1
ATOM 1639 C CA . PHE A 1 224 ? -3.358 1.645 13.546 1.00 98.38 224 PHE A CA 1
ATOM 1640 C C . PHE A 1 224 ? -2.702 0.439 12.864 1.00 98.38 224 PHE A C 1
ATOM 1642 O O . PHE A 1 224 ? -3.364 -0.577 12.646 1.00 98.38 224 PHE A O 1
ATOM 1649 N N . GLU A 1 225 ? -1.391 0.492 12.618 1.00 97.81 225 GLU A N 1
ATOM 1650 C CA . GLU A 1 225 ? -0.640 -0.607 12.008 1.00 97.81 225 GLU A CA 1
ATOM 1651 C C . GLU A 1 225 ? -0.764 -1.905 12.824 1.00 97.81 225 GLU A C 1
ATOM 1653 O O . GLU A 1 225 ? -0.991 -2.987 12.272 1.00 97.81 225 GLU A O 1
ATOM 1658 N N . ALA A 1 226 ? -0.643 -1.823 14.153 1.00 97.12 226 ALA A N 1
ATOM 1659 C CA . ALA A 1 226 ? -0.767 -2.989 15.023 1.00 97.12 226 ALA A CA 1
ATOM 1660 C C . ALA A 1 226 ? -2.131 -3.677 14.899 1.00 97.12 226 ALA A C 1
ATOM 1662 O O . ALA A 1 226 ? -2.201 -4.905 15.001 1.00 97.12 226 ALA A O 1
ATOM 1663 N N . SER A 1 227 ? -3.197 -2.917 14.636 1.00 98.19 227 SER A N 1
ATOM 1664 C CA . SER A 1 227 ? -4.536 -3.475 14.433 1.00 98.19 227 SER A CA 1
ATOM 1665 C C . SER A 1 227 ? -4.660 -4.305 13.147 1.00 98.19 227 SER A C 1
ATOM 1667 O O . SER A 1 227 ? -5.417 -5.272 13.121 1.00 98.19 227 SER A O 1
ATOM 1669 N N . LEU A 1 228 ? -3.860 -4.002 12.116 1.00 98.38 228 LEU A N 1
ATOM 1670 C CA . LEU A 1 228 ? -3.852 -4.722 10.836 1.00 98.38 228 LEU A CA 1
ATOM 1671 C C . LEU A 1 228 ? -3.069 -6.040 10.897 1.00 98.38 228 LEU A C 1
ATOM 1673 O O . LEU A 1 228 ? -3.286 -6.944 10.085 1.00 98.38 228 LEU A O 1
ATOM 1677 N N . LYS A 1 229 ? -2.162 -6.172 11.870 1.00 96.19 229 LYS A N 1
ATOM 1678 C CA . LYS A 1 229 ? -1.144 -7.227 11.904 1.00 96.19 229 LYS A CA 1
ATOM 1679 C C . LYS A 1 229 ? -1.704 -8.646 11.783 1.00 96.19 229 LYS A C 1
ATOM 1681 O O . LYS A 1 229 ? -1.172 -9.448 11.021 1.00 96.19 229 LYS A O 1
ATOM 1686 N N . SER A 1 230 ? -2.764 -8.975 12.523 1.00 96.56 230 SER A N 1
ATOM 1687 C CA . SER A 1 230 ? -3.319 -10.339 12.523 1.00 96.56 230 SER A CA 1
ATOM 1688 C C . SER A 1 230 ? -3.870 -10.737 11.153 1.00 96.56 230 SER A C 1
ATOM 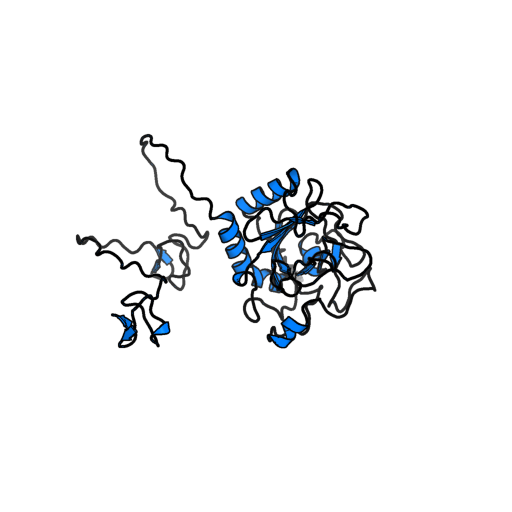1690 O O . SER A 1 230 ? -3.704 -11.881 10.724 1.00 96.56 230 SER A O 1
ATOM 1692 N N . LEU A 1 231 ? -4.521 -9.799 10.460 1.00 98.12 231 LEU A N 1
ATOM 1693 C CA . LEU A 1 231 ? -5.024 -10.032 9.112 1.00 98.12 231 LEU A CA 1
ATOM 1694 C C . LEU A 1 231 ? -3.857 -10.147 8.127 1.00 98.12 231 LEU A C 1
ATOM 1696 O O . LEU A 1 231 ? -3.811 -11.090 7.341 1.00 98.12 231 LEU A O 1
ATOM 1700 N N . GLY A 1 232 ? -2.884 -9.241 8.222 1.00 98.19 232 GLY A N 1
ATOM 1701 C CA . GLY A 1 232 ? -1.707 -9.241 7.359 1.00 98.19 232 GLY A CA 1
ATOM 1702 C C . GLY A 1 232 ? -0.890 -10.528 7.456 1.00 98.19 232 GLY A C 1
ATOM 1703 O O . GLY A 1 232 ? -0.584 -11.141 6.433 1.00 98.19 232 GLY A O 1
ATOM 1704 N N . ASP A 1 233 ? -0.627 -11.006 8.676 1.00 96.94 233 ASP A N 1
ATOM 1705 C CA . ASP A 1 233 ? 0.084 -12.269 8.901 1.00 96.94 233 ASP A CA 1
ATOM 1706 C C . ASP A 1 233 ? -0.672 -13.448 8.260 1.00 96.94 233 ASP A C 1
ATOM 1708 O O . ASP A 1 233 ? -0.063 -14.322 7.639 1.00 96.94 233 ASP A O 1
ATOM 1712 N N . THR A 1 234 ? -2.007 -13.451 8.374 1.00 97.31 234 THR A N 1
ATOM 1713 C CA . THR A 1 234 ? -2.878 -14.479 7.783 1.00 97.31 234 THR A CA 1
ATOM 1714 C C . THR A 1 234 ? -2.803 -14.464 6.257 1.00 97.31 234 THR A C 1
ATOM 1716 O O . THR A 1 234 ? -2.700 -15.520 5.634 1.00 97.31 234 THR A O 1
ATOM 1719 N N . LEU A 1 235 ? -2.817 -13.279 5.643 1.00 98.25 235 LEU A N 1
ATOM 1720 C CA . LEU A 1 235 ? -2.760 -13.120 4.190 1.00 98.25 235 LEU A CA 1
ATOM 1721 C C . LEU A 1 235 ? -1.391 -13.522 3.624 1.00 98.25 235 LEU A C 1
ATOM 1723 O O . LEU A 1 235 ? -1.340 -14.255 2.637 1.00 98.25 235 LEU A O 1
ATOM 1727 N N . ILE A 1 236 ? -0.287 -13.146 4.281 1.00 97.81 236 ILE A N 1
ATOM 1728 C CA . ILE A 1 236 ? 1.065 -13.598 3.905 1.00 97.81 236 ILE A CA 1
ATOM 1729 C C . ILE A 1 236 ? 1.167 -15.123 4.006 1.00 97.81 236 ILE A C 1
ATOM 1731 O O . ILE A 1 236 ? 1.674 -15.778 3.091 1.00 97.81 236 ILE A O 1
ATOM 1735 N N . ALA A 1 237 ? 0.688 -15.704 5.110 1.00 95.81 237 ALA A N 1
ATOM 1736 C CA . ALA A 1 237 ? 0.703 -17.149 5.299 1.00 95.81 237 ALA A CA 1
ATOM 1737 C C . ALA A 1 237 ? -0.156 -17.870 4.251 1.00 95.81 237 ALA A C 1
ATOM 1739 O O . ALA A 1 237 ? 0.263 -18.901 3.736 1.00 95.81 237 ALA A O 1
ATOM 1740 N N . GLY A 1 238 ? -1.318 -17.327 3.886 1.00 95.69 238 GLY A N 1
ATOM 1741 C CA . GLY A 1 238 ? -2.159 -17.876 2.823 1.00 95.69 238 GLY A CA 1
ATOM 1742 C C . GLY A 1 238 ? -1.500 -17.802 1.444 1.00 95.69 238 GLY A C 1
ATOM 1743 O O . GLY A 1 238 ? -1.526 -18.781 0.699 1.00 95.69 238 GLY A O 1
ATOM 1744 N N . LEU A 1 239 ? -0.859 -16.673 1.128 1.00 95.75 239 LEU A N 1
ATOM 1745 C CA . LEU A 1 239 ? -0.220 -16.441 -0.167 1.00 95.75 239 LEU A CA 1
ATOM 1746 C C . LEU A 1 239 ? 1.001 -17.346 -0.385 1.00 95.75 239 LEU A C 1
ATOM 1748 O O . LEU A 1 239 ? 1.192 -17.879 -1.476 1.00 95.75 239 LEU A O 1
ATOM 1752 N N . PHE A 1 240 ? 1.816 -17.556 0.655 1.00 92.12 240 PHE A N 1
ATOM 1753 C CA . PHE A 1 240 ? 3.087 -18.281 0.529 1.00 92.12 240 PHE A CA 1
ATOM 1754 C C . PHE A 1 240 ? 3.127 -19.656 1.212 1.00 92.12 240 PHE A C 1
ATOM 1756 O O . PHE A 1 240 ? 4.015 -20.459 0.928 1.00 92.12 240 PHE A O 1
ATOM 1763 N N . GLY A 1 241 ? 2.178 -19.968 2.092 1.00 71.62 241 GLY A N 1
ATOM 1764 C CA . GLY A 1 241 ? 2.096 -21.244 2.815 1.00 71.62 241 GLY A CA 1
ATOM 1765 C C . GLY A 1 241 ? 1.498 -22.397 2.001 1.00 71.62 241 GLY A C 1
ATOM 1766 O O . GLY A 1 241 ? 1.518 -23.539 2.451 1.00 71.62 241 GLY A O 1
ATOM 1767 N N . GLY A 1 242 ? 0.998 -22.125 0.790 1.00 53.28 242 GLY A N 1
ATOM 1768 C CA . GLY A 1 242 ? 0.319 -23.089 -0.084 1.00 53.28 242 GLY A CA 1
ATOM 1769 C C . GLY A 1 242 ? 1.209 -23.952 -0.991 1.00 53.28 242 GLY A C 1
ATOM 1770 O O . GLY A 1 242 ? 0.682 -24.641 -1.861 1.00 53.28 242 GLY A O 1
ATOM 1771 N N . SER A 1 243 ? 2.537 -23.961 -0.827 1.00 42.75 243 SER A N 1
ATOM 1772 C CA . SER A 1 243 ? 3.438 -24.820 -1.623 1.00 42.75 243 SER A CA 1
ATOM 1773 C C . SER A 1 243 ? 3.853 -26.081 -0.864 1.00 42.75 243 SER A C 1
ATOM 1775 O O . SER A 1 243 ? 4.997 -26.252 -0.454 1.00 42.75 243 SER A O 1
ATOM 1777 N N . GLY A 1 244 ? 2.889 -26.986 -0.697 1.00 38.41 244 GLY A N 1
ATOM 1778 C CA . GLY A 1 244 ? 3.070 -28.336 -0.161 1.00 38.41 244 GLY A CA 1
ATOM 1779 C C . GLY A 1 244 ? 2.595 -29.421 -1.128 1.00 38.41 244 GLY A C 1
ATOM 1780 O O . GLY A 1 244 ? 1.942 -30.365 -0.699 1.00 38.41 244 GLY A O 1
ATOM 1781 N N . SER A 1 245 ? 2.883 -29.291 -2.429 1.00 31.80 245 SER A N 1
ATOM 1782 C CA . SER A 1 245 ? 2.754 -30.398 -3.389 1.00 31.80 245 SER A CA 1
ATOM 1783 C C . SER A 1 245 ? 4.092 -31.129 -3.518 1.00 31.80 245 SER A C 1
ATOM 1785 O O . SER A 1 245 ? 5.112 -30.570 -3.907 1.00 31.80 245 SER A O 1
ATOM 1787 N N . THR A 1 246 ? 4.064 -32.390 -3.112 1.00 31.44 246 THR A N 1
ATOM 1788 C CA . THR A 1 246 ? 5.174 -33.320 -2.898 1.00 31.44 246 THR A CA 1
ATOM 1789 C C . THR A 1 246 ? 5.897 -33.725 -4.192 1.00 31.44 246 THR A C 1
ATOM 1791 O O . THR A 1 246 ? 5.237 -34.170 -5.130 1.00 31.44 246 THR A O 1
ATOM 1794 N N . PRO A 1 247 ? 7.242 -33.766 -4.221 1.00 33.84 247 PRO A N 1
ATOM 1795 C CA . PRO A 1 247 ? 7.975 -34.740 -5.019 1.00 33.84 247 PRO A CA 1
ATOM 1796 C C . PRO A 1 247 ? 8.183 -36.006 -4.185 1.00 33.84 247 PRO A C 1
ATOM 1798 O O . PRO A 1 247 ? 8.848 -36.007 -3.150 1.00 33.84 247 PRO A O 1
ATOM 1801 N N . THR A 1 248 ? 7.594 -37.107 -4.636 1.00 34.84 248 THR A N 1
ATOM 1802 C CA . THR A 1 248 ? 7.866 -38.455 -4.140 1.00 34.84 248 THR A CA 1
ATOM 1803 C C . THR A 1 248 ? 9.333 -38.827 -4.351 1.00 34.84 248 THR A C 1
ATOM 1805 O O . THR A 1 248 ? 9.733 -39.052 -5.490 1.00 34.84 248 THR A O 1
ATOM 1808 N N . THR A 1 249 ? 10.092 -39.036 -3.274 1.00 28.36 249 THR A N 1
ATOM 1809 C CA . THR A 1 249 ? 11.209 -39.994 -3.276 1.00 28.36 249 THR A CA 1
ATOM 1810 C C . THR A 1 249 ? 11.316 -40.710 -1.934 1.00 28.36 249 THR A C 1
ATOM 1812 O O . THR A 1 249 ? 11.641 -40.130 -0.903 1.00 28.36 249 THR A O 1
ATOM 1815 N N . ASN A 1 250 ? 11.034 -42.006 -2.002 1.00 34.22 250 ASN A N 1
ATOM 1816 C CA . ASN A 1 250 ? 11.330 -43.042 -1.024 1.00 34.22 250 ASN A CA 1
ATOM 1817 C C . ASN A 1 250 ? 12.851 -43.158 -0.807 1.00 34.22 250 ASN A C 1
ATOM 1819 O O . ASN A 1 250 ? 13.540 -43.394 -1.792 1.00 34.22 250 ASN A O 1
ATOM 1823 N N . THR A 1 251 ? 13.336 -43.110 0.443 1.00 31.06 251 THR A N 1
ATOM 1824 C CA . THR A 1 251 ? 14.403 -44.000 0.969 1.00 31.06 251 THR A CA 1
ATOM 1825 C C . THR A 1 251 ? 14.642 -43.790 2.474 1.00 31.06 251 THR A C 1
ATOM 1827 O O . THR A 1 251 ? 15.188 -42.767 2.863 1.00 31.06 251 THR A O 1
ATOM 1830 N N . GLY A 1 252 ? 14.320 -44.816 3.277 1.00 28.30 252 GLY A N 1
ATOM 1831 C CA . GLY A 1 252 ? 15.214 -45.410 4.294 1.00 28.30 252 GLY A CA 1
ATOM 1832 C C . GLY A 1 252 ? 15.399 -44.724 5.669 1.00 28.30 252 GLY A C 1
ATOM 1833 O O . GLY A 1 252 ? 15.664 -43.531 5.714 1.00 28.30 252 GLY A O 1
ATOM 1834 N N . PRO A 1 253 ? 15.344 -45.471 6.799 1.00 38.28 253 PRO A N 1
ATOM 1835 C CA . PRO A 1 253 ? 15.288 -44.909 8.150 1.00 38.28 253 PRO A CA 1
ATOM 1836 C C . PRO A 1 253 ? 16.665 -44.799 8.825 1.00 38.28 253 PRO A C 1
ATOM 1838 O O . PRO A 1 253 ? 17.461 -45.738 8.788 1.00 38.28 253 PRO A O 1
ATOM 1841 N N . THR A 1 254 ? 16.898 -43.711 9.559 1.00 31.48 254 THR A N 1
ATOM 1842 C CA . THR A 1 254 ? 17.910 -43.653 10.624 1.00 31.48 254 THR A CA 1
ATOM 1843 C C . THR A 1 254 ? 17.333 -42.994 11.879 1.00 31.48 254 THR A C 1
ATOM 1845 O O . THR A 1 254 ? 16.534 -42.063 11.845 1.00 31.48 254 THR A O 1
ATOM 1848 N N . THR A 1 255 ? 17.681 -43.599 13.005 1.00 34.16 255 THR A N 1
ATOM 1849 C CA . THR A 1 255 ? 17.133 -43.468 14.358 1.00 34.16 255 THR A CA 1
ATOM 1850 C C . THR A 1 255 ? 17.625 -42.236 15.135 1.00 34.16 255 THR A C 1
ATOM 1852 O O . THR A 1 255 ? 18.830 -42.132 15.326 1.00 34.16 255 THR A O 1
ATOM 1855 N N . ALA A 1 256 ? 16.666 -41.445 15.664 1.00 32.53 256 ALA A N 1
ATOM 1856 C CA . ALA A 1 256 ? 16.593 -40.696 16.953 1.00 32.53 256 ALA A CA 1
ATOM 1857 C C . ALA A 1 256 ? 17.725 -39.699 17.355 1.00 32.53 256 ALA A C 1
ATOM 1859 O O . ALA A 1 256 ? 18.889 -40.003 17.116 1.00 32.53 256 ALA A O 1
ATOM 1860 N N . PRO A 1 257 ? 17.441 -38.556 18.053 1.00 37.34 257 PRO A N 1
ATOM 1861 C CA . PRO A 1 257 ? 16.436 -38.423 19.130 1.00 37.34 257 PRO A CA 1
ATOM 1862 C C . PRO A 1 257 ? 15.529 -37.155 19.163 1.00 37.34 257 PRO A C 1
ATOM 1864 O O . PRO A 1 257 ? 15.886 -36.095 18.671 1.00 37.34 257 PRO A O 1
ATOM 1867 N N . SER A 1 258 ? 14.385 -37.324 19.853 1.00 32.75 258 SER A N 1
ATOM 1868 C CA . SER A 1 258 ? 13.418 -36.386 20.487 1.00 32.75 258 SER A CA 1
ATOM 1869 C C . SER A 1 258 ? 12.800 -35.191 19.721 1.00 32.75 258 SER A C 1
ATOM 1871 O O . SER A 1 258 ? 13.522 -34.294 19.298 1.00 32.75 258 SER A O 1
ATOM 1873 N N . PRO A 1 259 ? 11.449 -35.077 19.664 1.00 40.34 259 PRO A N 1
ATOM 1874 C CA . PRO A 1 259 ? 10.765 -33.983 18.985 1.00 40.34 259 PRO A CA 1
ATOM 1875 C C . PRO A 1 259 ? 10.534 -32.798 19.933 1.00 40.34 259 PRO A C 1
ATOM 1877 O O . PRO A 1 259 ? 9.713 -32.861 20.847 1.00 40.34 259 PRO A O 1
ATOM 1880 N N . THR A 1 260 ? 11.187 -31.669 19.679 1.00 39.75 260 THR A N 1
ATOM 1881 C CA . THR A 1 260 ? 10.525 -30.379 19.902 1.00 39.75 260 THR A CA 1
ATOM 1882 C C . THR A 1 260 ? 9.455 -30.266 18.824 1.00 39.75 260 THR A C 1
ATOM 1884 O O . THR A 1 260 ? 9.782 -30.113 17.650 1.00 39.75 260 THR A O 1
ATOM 1887 N N . SER A 1 261 ? 8.192 -30.455 19.204 1.00 50.75 261 SER A N 1
ATOM 1888 C CA . SER A 1 261 ? 7.038 -30.403 18.304 1.00 50.75 261 SER A CA 1
ATOM 1889 C C . SER A 1 261 ? 7.052 -29.109 17.487 1.00 50.75 261 SER A C 1
ATOM 1891 O O . SER A 1 261 ? 6.874 -28.028 18.049 1.00 50.75 261 SER A O 1
ATOM 1893 N N . SER A 1 262 ? 7.268 -29.224 16.177 1.00 57.41 262 SER A N 1
ATOM 1894 C CA . SER A 1 262 ? 7.056 -28.141 15.220 1.00 57.41 262 SER A CA 1
ATOM 1895 C C . SER A 1 262 ? 5.566 -27.817 15.183 1.00 57.41 262 SER A C 1
ATOM 1897 O O . SER A 1 262 ? 4.759 -28.658 14.795 1.00 57.41 262 SER A O 1
ATOM 1899 N N . CYS A 1 263 ? 5.228 -26.620 15.623 1.00 71.94 263 CYS A N 1
ATOM 1900 C CA . CYS A 1 263 ? 3.896 -26.034 15.592 1.00 71.94 263 CYS A CA 1
ATOM 1901 C C . CYS A 1 263 ? 3.832 -25.031 14.437 1.00 71.94 263 CYS A C 1
ATOM 1903 O O . CYS A 1 263 ? 4.818 -24.335 14.181 1.00 71.94 263 CYS A O 1
ATOM 1905 N N . THR A 1 264 ? 2.693 -24.940 13.753 1.00 73.50 264 THR A N 1
ATOM 1906 C CA . THR A 1 264 ? 2.461 -23.929 12.703 1.00 73.50 264 THR A CA 1
ATOM 1907 C C . THR A 1 264 ? 2.382 -22.501 13.250 1.00 73.50 264 THR A C 1
ATOM 1909 O O . THR A 1 264 ? 2.758 -21.564 12.547 1.00 73.50 264 THR A O 1
ATOM 1912 N N . TRP A 1 265 ? 1.978 -22.325 14.513 1.00 73.12 265 TRP A N 1
ATOM 1913 C CA . TRP A 1 265 ? 1.877 -21.026 15.180 1.00 73.12 265 TRP A CA 1
ATOM 1914 C C . TRP A 1 265 ? 2.848 -20.901 16.367 1.00 73.12 265 TRP A C 1
ATOM 1916 O O . TRP A 1 265 ? 2.648 -21.469 17.447 1.00 73.12 265 TRP A O 1
ATOM 1926 N N . ALA A 1 266 ? 3.932 -20.143 16.167 1.00 74.06 266 ALA A N 1
ATOM 1927 C CA . ALA A 1 266 ? 4.960 -19.912 17.182 1.00 74.06 266 ALA A CA 1
ATOM 1928 C C . ALA A 1 266 ? 4.389 -19.171 18.406 1.00 74.06 266 ALA A C 1
ATOM 1930 O O . ALA A 1 266 ? 3.773 -18.119 18.273 1.00 74.06 266 ALA A O 1
ATOM 1931 N N . GLY A 1 267 ? 4.620 -19.716 19.605 1.00 69.75 267 GLY A N 1
ATOM 1932 C CA . GLY A 1 267 ? 4.068 -19.191 20.863 1.00 69.75 267 GLY A CA 1
ATOM 1933 C C . GLY A 1 267 ? 2.761 -19.850 21.310 1.00 69.75 267 GLY A C 1
ATOM 1934 O O . GLY A 1 267 ? 2.374 -19.647 22.453 1.00 69.75 267 GLY A O 1
ATOM 1935 N N . HIS A 1 268 ? 2.160 -20.697 20.465 1.00 80.69 268 HIS A N 1
ATOM 1936 C CA . HIS A 1 268 ? 0.888 -21.404 20.698 1.00 80.69 268 HIS A CA 1
ATOM 1937 C C . HIS A 1 268 ? 1.047 -22.931 20.601 1.00 80.69 268 HIS A C 1
ATOM 1939 O O . HIS A 1 268 ? 0.118 -23.699 20.357 1.00 80.69 268 HIS A O 1
ATOM 1945 N N . CYS A 1 269 ? 2.284 -23.376 20.788 1.00 87.81 269 CYS A N 1
ATOM 1946 C CA . CYS A 1 269 ? 2.718 -24.763 20.721 1.00 87.81 269 CYS A CA 1
ATOM 1947 C C . CYS A 1 269 ? 2.409 -25.501 22.026 1.00 87.81 269 CYS A C 1
ATOM 1949 O O . CYS A 1 269 ? 1.936 -24.911 22.997 1.00 87.81 269 CYS A O 1
ATOM 1951 N N . ALA A 1 270 ? 2.745 -26.789 22.100 1.00 86.94 270 ALA A N 1
ATOM 1952 C CA . ALA A 1 270 ? 2.581 -27.556 23.329 1.00 86.94 270 ALA A CA 1
ATOM 1953 C C . ALA A 1 270 ? 3.278 -26.855 24.521 1.00 86.94 270 ALA A C 1
ATOM 1955 O O . ALA A 1 270 ? 4.474 -26.572 24.477 1.00 86.94 270 ALA A O 1
ATOM 1956 N N . GLY A 1 271 ? 2.518 -26.551 25.577 1.00 81.62 271 GLY A N 1
ATOM 1957 C CA . GLY A 1 271 ? 2.970 -25.813 26.763 1.00 81.62 271 GLY A CA 1
ATOM 1958 C C . GLY A 1 271 ? 2.785 -24.286 26.717 1.00 81.62 271 GLY A C 1
ATOM 1959 O O . GLY A 1 271 ? 3.033 -23.613 27.727 1.00 81.62 271 GLY A O 1
ATOM 1960 N N . ALA A 1 272 ? 2.319 -23.729 25.597 1.00 84.56 272 ALA A N 1
ATOM 1961 C CA . ALA A 1 272 ? 1.894 -22.334 25.500 1.00 84.56 272 ALA A CA 1
ATOM 1962 C C . ALA A 1 272 ? 0.690 -22.049 26.398 1.00 84.56 272 ALA A C 1
ATOM 1964 O O . ALA A 1 272 ? -0.111 -22.941 26.657 1.00 84.56 272 ALA A O 1
ATOM 1965 N N . THR A 1 273 ? 0.581 -20.821 26.902 1.00 89.12 273 THR A N 1
ATOM 1966 C CA . THR A 1 273 ? -0.572 -20.392 27.707 1.00 89.12 273 THR A CA 1
ATOM 1967 C C . THR A 1 273 ? -1.766 -20.113 26.796 1.00 89.12 273 THR A C 1
ATOM 1969 O O . THR A 1 273 ? -1.590 -19.482 25.762 1.00 89.12 273 THR A O 1
ATOM 1972 N N . CYS A 1 274 ? -2.960 -20.554 27.185 1.00 89.25 274 CYS A N 1
ATOM 1973 C CA . CYS A 1 274 ? -4.183 -20.421 26.391 1.00 89.25 274 CYS A CA 1
ATOM 1974 C C . CYS A 1 274 ? -5.394 -20.127 27.285 1.00 89.25 274 CYS A C 1
ATOM 1976 O O . CYS A 1 274 ? -5.377 -20.447 28.476 1.00 89.25 274 CYS A O 1
ATOM 1978 N N . SER A 1 275 ? -6.446 -19.543 26.708 1.00 85.44 275 SER A N 1
ATOM 1979 C CA . SER A 1 275 ? -7.749 -19.355 27.365 1.00 85.44 275 SER A CA 1
ATOM 1980 C C . SER A 1 275 ? -8.851 -20.202 26.716 1.00 85.44 275 SER A C 1
ATOM 1982 O O . SER A 1 275 ? -9.864 -20.487 27.352 1.00 85.44 275 SER A O 1
ATOM 1984 N N . SER A 1 276 ? -8.648 -20.614 25.465 1.00 80.69 276 SER A N 1
ATOM 1985 C CA . SER A 1 276 ? -9.558 -21.398 24.632 1.00 80.69 276 SER A CA 1
ATOM 1986 C C . SER A 1 276 ? -8.781 -22.258 23.628 1.00 80.69 276 SER A C 1
ATOM 1988 O O . SER A 1 276 ? -7.596 -22.023 23.394 1.00 80.69 276 SER A O 1
ATOM 1990 N N . ASP A 1 277 ? -9.438 -23.246 23.011 1.00 79.31 277 ASP A N 1
ATOM 1991 C CA . ASP A 1 277 ? -8.801 -24.147 22.033 1.00 79.31 277 ASP A CA 1
ATOM 1992 C C . ASP A 1 277 ? -8.239 -23.413 20.805 1.00 79.31 277 ASP A C 1
ATOM 1994 O O . ASP A 1 277 ? -7.245 -23.851 20.235 1.00 79.31 277 ASP A O 1
ATOM 1998 N N . ASN A 1 278 ? -8.807 -22.258 20.449 1.00 82.56 278 ASN A N 1
ATOM 1999 C CA . ASN A 1 278 ? -8.334 -21.433 19.334 1.00 82.56 278 ASN A CA 1
ATOM 2000 C C . ASN A 1 278 ? -7.012 -20.710 19.629 1.00 82.56 278 ASN A C 1
ATOM 2002 O O . ASN A 1 278 ? -6.414 -20.151 18.717 1.00 82.56 278 ASN A O 1
ATOM 2006 N N . ASP A 1 279 ? -6.542 -20.725 20.878 1.00 82.50 279 ASP A N 1
ATOM 2007 C CA . ASP A 1 279 ? -5.237 -20.185 21.260 1.00 82.50 279 ASP A CA 1
ATOM 2008 C C . ASP A 1 279 ? -4.114 -21.229 21.095 1.00 82.50 279 ASP A C 1
ATOM 2010 O O . ASP A 1 279 ? -3.003 -21.011 21.581 1.00 82.50 279 ASP A O 1
ATOM 2014 N N . CYS A 1 280 ? -4.395 -22.378 20.470 1.00 83.94 280 CYS A N 1
ATOM 2015 C CA . CYS A 1 280 ? -3.469 -23.494 20.329 1.00 83.94 280 CYS A CA 1
ATOM 2016 C C . CYS A 1 280 ? -3.238 -23.876 18.861 1.00 83.94 280 CYS A C 1
ATOM 2018 O O . CYS A 1 280 ? -4.152 -23.912 18.046 1.00 83.94 280 CYS A O 1
ATOM 2020 N N . SER A 1 281 ? -1.980 -24.162 18.529 1.00 83.69 281 SER A N 1
ATOM 2021 C CA . SER A 1 281 ? -1.530 -24.523 17.184 1.00 83.69 281 SER A CA 1
ATOM 2022 C C . SER A 1 281 ? -1.939 -25.948 16.804 1.00 83.69 281 SER A C 1
ATOM 2024 O O . SER A 1 281 ? -1.922 -26.856 17.638 1.00 83.69 281 SER A O 1
ATOM 2026 N N . ASP A 1 282 ? -2.188 -26.173 15.514 1.00 84.75 282 ASP A N 1
ATOM 2027 C CA . ASP A 1 282 ? -2.447 -27.493 14.930 1.00 84.75 282 ASP A CA 1
ATOM 2028 C C . ASP A 1 282 ? -3.629 -28.226 15.602 1.00 84.75 282 ASP A C 1
ATOM 2030 O O . ASP A 1 282 ? -4.727 -27.694 15.704 1.00 84.75 282 ASP A O 1
ATOM 2034 N N . ALA A 1 283 ? -3.421 -29.472 16.042 1.00 83.12 283 ALA A N 1
ATOM 2035 C CA . ALA A 1 283 ? -4.425 -30.296 16.719 1.00 83.12 283 ALA A CA 1
ATOM 2036 C C . ALA A 1 283 ? -4.367 -30.186 18.258 1.00 83.12 283 ALA A C 1
ATOM 2038 O O . ALA A 1 283 ? -4.879 -31.061 18.966 1.00 83.12 283 ALA A O 1
ATOM 2039 N N . LEU A 1 284 ? -3.673 -29.179 18.797 1.00 84.06 284 LEU A N 1
ATOM 2040 C CA . LEU A 1 284 ? -3.583 -28.966 20.239 1.00 84.06 284 LEU A CA 1
ATOM 2041 C C . LEU A 1 284 ? -4.871 -28.321 20.761 1.00 84.06 284 LEU A C 1
ATOM 2043 O O . LEU A 1 284 ? -5.517 -27.543 20.074 1.00 84.06 284 LEU A O 1
ATOM 2047 N N . THR A 1 285 ? -5.229 -28.638 22.001 1.00 89.12 285 THR A N 1
ATOM 2048 C CA . THR A 1 285 ? -6.396 -28.066 22.693 1.00 89.12 285 THR A CA 1
ATOM 2049 C C . THR A 1 285 ? -5.949 -27.389 23.976 1.00 89.12 285 THR A C 1
ATOM 2051 O O . THR A 1 285 ? -4.913 -27.745 24.554 1.00 89.12 285 THR A O 1
ATOM 2054 N N . CYS A 1 286 ? -6.719 -26.403 24.426 1.00 86.75 286 CYS A N 1
ATOM 2055 C CA . CYS A 1 286 ? -6.422 -25.670 25.636 1.00 86.75 286 CYS A CA 1
ATOM 2056 C C . CYS A 1 286 ? -6.861 -26.463 26.860 1.00 86.75 286 CYS A C 1
ATOM 2058 O O . CYS A 1 286 ? -8.021 -26.476 27.267 1.00 86.75 286 CYS A O 1
ATOM 2060 N N . GLN A 1 287 ? -5.895 -27.124 27.484 1.00 88.81 287 GLN A N 1
ATOM 2061 C CA . GLN A 1 287 ? -6.114 -27.959 28.651 1.00 88.81 287 GLN A CA 1
ATOM 2062 C C . GLN A 1 287 ? -5.472 -27.300 29.865 1.00 88.81 287 GLN A C 1
ATOM 2064 O O . GLN A 1 287 ? -4.257 -27.126 29.934 1.00 88.81 287 GLN A O 1
ATOM 2069 N N . ASN A 1 288 ? -6.293 -26.938 30.852 1.00 88.38 288 ASN A N 1
ATOM 2070 C CA . ASN A 1 288 ? -5.837 -26.291 32.089 1.00 88.38 288 ASN A CA 1
ATOM 2071 C C . ASN A 1 288 ? -4.995 -25.024 31.837 1.00 88.38 288 ASN A C 1
ATOM 2073 O O . ASN A 1 288 ? -3.971 -24.805 32.485 1.00 88.38 288 ASN A O 1
ATOM 2077 N N . GLY A 1 289 ? -5.411 -24.204 30.867 1.00 86.06 289 GLY A N 1
ATOM 2078 C CA . GLY A 1 289 ? -4.715 -22.971 30.496 1.00 86.06 289 GLY A CA 1
ATOM 2079 C C . GLY A 1 289 ? -3.397 -23.192 29.751 1.00 86.06 289 GLY A C 1
ATOM 2080 O O . GLY A 1 289 ? -2.594 -22.261 29.639 1.00 86.06 289 GLY A O 1
ATOM 2081 N N . LYS A 1 290 ? -3.148 -24.418 29.267 1.00 90.50 290 LYS A N 1
ATOM 2082 C CA . LYS A 1 290 ? -1.974 -24.782 28.477 1.00 90.50 290 LYS A CA 1
ATOM 2083 C C . LYS A 1 290 ? -2.339 -25.577 27.224 1.00 90.50 290 LYS A C 1
ATOM 2085 O O . LYS A 1 290 ? -3.141 -26.502 27.285 1.00 90.50 290 LYS A O 1
ATOM 2090 N N . CYS A 1 291 ? -1.709 -25.265 26.097 1.00 88.19 291 CYS A N 1
ATOM 2091 C CA . CYS A 1 291 ? -1.884 -26.047 24.877 1.00 88.19 291 CYS A CA 1
ATOM 2092 C C . CYS A 1 291 ? -1.265 -27.433 25.051 1.00 88.19 291 CYS A C 1
ATOM 2094 O O . CYS A 1 291 ? -0.075 -27.556 25.351 1.00 88.19 291 CYS A O 1
ATOM 2096 N N . ALA A 1 292 ? -2.059 -28.483 24.876 1.00 88.75 292 ALA A N 1
ATOM 2097 C CA . ALA A 1 292 ? -1.610 -29.860 25.020 1.00 88.75 292 ALA A CA 1
ATOM 2098 C C . ALA A 1 292 ? -2.273 -30.758 23.974 1.00 88.75 292 ALA A C 1
ATOM 2100 O O . ALA A 1 292 ? -3.382 -30.497 23.505 1.00 88.75 292 ALA A O 1
ATOM 2101 N N . ALA A 1 293 ? -1.585 -31.843 23.612 1.00 83.12 293 ALA A N 1
ATOM 2102 C CA . ALA A 1 293 ? -2.210 -32.903 22.836 1.00 83.12 293 ALA A CA 1
ATOM 2103 C C . ALA A 1 293 ? -3.353 -33.502 23.667 1.00 83.12 293 ALA A C 1
ATOM 2105 O O . ALA A 1 293 ? -3.220 -33.651 24.885 1.00 83.12 293 ALA A O 1
ATOM 2106 N N . ALA A 1 294 ? -4.479 -33.831 23.031 1.00 71.75 294 ALA A N 1
ATOM 2107 C CA . ALA A 1 294 ? -5.574 -34.530 23.697 1.00 71.75 294 ALA A CA 1
ATOM 2108 C C . ALA A 1 294 ? -5.018 -35.788 24.388 1.00 71.75 294 ALA A C 1
ATOM 2110 O O . ALA A 1 294 ? -4.460 -36.667 23.729 1.00 71.75 294 ALA A O 1
ATOM 2111 N N . GLY A 1 295 ? -5.084 -35.823 25.723 1.00 53.66 295 GLY A N 1
ATOM 2112 C CA . GLY A 1 295 ? -4.485 -36.881 26.532 1.00 53.66 295 GLY A CA 1
ATOM 2113 C C . GLY A 1 295 ? -4.929 -38.261 26.050 1.00 53.66 295 GLY A C 1
ATOM 2114 O O . GLY A 1 295 ? -6.121 -38.556 25.992 1.00 53.66 295 GLY A O 1
ATOM 2115 N N . GLY A 1 296 ? -3.958 -39.100 25.686 1.00 43.66 296 GLY A N 1
ATOM 2116 C CA . GLY A 1 296 ? -4.199 -40.455 25.216 1.00 43.66 296 GLY A CA 1
ATOM 2117 C C . GLY A 1 296 ? -4.911 -41.296 26.271 1.00 43.66 296 GLY A C 1
ATOM 2118 O O . GLY A 1 296 ? -4.307 -41.705 27.260 1.00 43.66 296 GLY A O 1
ATOM 2119 N N . VAL A 1 297 ? -6.182 -41.604 26.020 1.00 33.53 297 VAL A N 1
ATOM 2120 C CA . VAL A 1 297 ? -6.863 -42.752 26.616 1.00 33.53 297 VAL A CA 1
ATOM 2121 C C . VAL A 1 297 ? -6.789 -43.890 25.609 1.00 33.53 297 VAL A C 1
ATOM 2123 O O . VAL A 1 297 ? -7.408 -43.870 24.547 1.00 33.53 297 VAL A O 1
ATOM 2126 N N . THR A 1 298 ? -6.002 -44.898 25.963 1.00 40.56 298 THR A N 1
ATOM 2127 C CA . THR A 1 298 ? -5.983 -46.224 25.355 1.00 40.56 298 THR A CA 1
ATOM 2128 C C . THR A 1 298 ? -7.361 -46.868 25.470 1.00 40.56 298 THR A C 1
ATOM 2130 O O . THR A 1 298 ? -7.671 -47.515 26.464 1.00 40.56 298 THR A O 1
ATOM 2133 N N . THR A 1 299 ? -8.184 -46.753 24.429 1.00 31.61 299 THR A N 1
ATOM 2134 C CA . THR A 1 299 ? -9.224 -47.751 24.159 1.00 31.61 299 THR A CA 1
ATOM 2135 C C . THR A 1 299 ? -9.275 -48.057 22.669 1.00 31.61 299 THR A C 1
ATOM 2137 O O . THR A 1 299 ? -9.392 -47.190 21.808 1.00 31.61 299 THR A O 1
ATOM 2140 N N . THR A 1 300 ? -9.115 -49.339 22.372 1.00 41.38 300 THR A N 1
ATOM 2141 C CA . THR A 1 300 ? -9.306 -49.953 21.066 1.00 41.38 300 THR A CA 1
ATOM 2142 C C . THR A 1 300 ? -10.742 -49.756 20.594 1.00 41.38 300 THR A C 1
ATOM 2144 O O . THR A 1 300 ? -11.628 -50.506 20.992 1.00 41.38 300 THR A O 1
ATOM 2147 N N . SER A 1 301 ? -10.964 -48.801 19.699 1.00 39.41 301 SER A N 1
ATOM 2148 C CA . SER A 1 301 ? -12.078 -48.853 18.752 1.00 39.41 301 SER A CA 1
ATOM 2149 C C . SER A 1 301 ? -11.777 -47.958 17.556 1.00 39.41 301 SER A C 1
ATOM 2151 O O . SER A 1 301 ? -11.575 -46.757 17.697 1.00 39.41 301 SER A O 1
ATOM 2153 N N . THR A 1 302 ? -11.721 -48.584 16.386 1.00 36.03 302 THR A N 1
ATOM 2154 C CA . THR A 1 302 ? -11.642 -47.993 15.042 1.00 36.03 302 THR A CA 1
ATOM 2155 C C . THR A 1 302 ? -12.397 -46.660 14.905 1.00 36.03 302 THR A C 1
ATOM 2157 O O . THR A 1 302 ? -13.588 -46.636 15.231 1.00 36.03 302 THR A O 1
ATOM 2160 N N . PRO A 1 303 ? -11.786 -45.582 14.363 1.00 39.25 303 PRO A N 1
ATOM 2161 C CA . PRO A 1 303 ? -12.518 -44.365 14.038 1.00 39.25 303 PRO A CA 1
ATOM 2162 C C . PRO A 1 303 ? -13.518 -44.655 12.918 1.00 39.25 303 PRO A C 1
ATOM 2164 O O . PRO A 1 303 ? -13.154 -45.095 11.826 1.00 39.25 303 PRO A O 1
ATOM 2167 N N . LYS A 1 304 ? -14.797 -44.432 13.220 1.00 39.41 304 LYS A N 1
ATOM 2168 C CA . LYS A 1 304 ? -15.891 -44.379 12.249 1.00 39.41 304 LYS A CA 1
ATOM 2169 C C . LYS A 1 304 ? -15.601 -43.239 11.255 1.00 39.41 304 LYS A C 1
ATOM 2171 O O . LYS A 1 304 ? -15.147 -42.188 11.704 1.00 39.41 304 LYS A O 1
ATOM 2176 N N . PRO A 1 305 ? -15.842 -43.418 9.943 1.00 38.81 305 PRO A N 1
ATOM 2177 C CA . PRO A 1 305 ? -15.534 -42.401 8.945 1.00 38.81 305 PRO A CA 1
ATOM 2178 C C . PRO A 1 305 ? -16.275 -41.101 9.263 1.00 38.81 305 PRO A C 1
ATOM 2180 O O . PRO A 1 305 ? -17.498 -41.097 9.429 1.00 38.81 305 PRO A O 1
ATOM 2183 N N . THR A 1 306 ? -15.515 -40.014 9.364 1.00 50.06 306 THR A N 1
ATOM 2184 C CA . THR A 1 306 ? -16.036 -38.650 9.412 1.00 50.06 306 THR A CA 1
ATOM 2185 C C . THR A 1 306 ? -16.802 -38.394 8.112 1.00 50.06 306 THR A C 1
ATOM 2187 O O . THR A 1 306 ? -16.232 -38.619 7.041 1.00 50.06 306 THR A O 1
ATOM 2190 N N . PRO A 1 307 ? -18.078 -37.973 8.157 1.00 52.31 307 PRO A N 1
ATOM 2191 C CA . PRO A 1 307 ? -18.798 -37.621 6.944 1.00 52.31 307 PRO A CA 1
ATOM 2192 C C . PRO A 1 307 ? -18.125 -36.399 6.314 1.00 52.31 307 PRO A C 1
ATOM 2194 O O . PRO A 1 307 ? -17.977 -35.360 6.955 1.00 52.31 307 PRO A O 1
ATOM 2197 N N . THR A 1 308 ? -17.683 -36.543 5.068 1.00 58.12 308 THR A N 1
ATOM 2198 C CA . THR A 1 308 ? -17.256 -35.425 4.228 1.00 58.12 308 THR A CA 1
ATOM 2199 C C . THR A 1 308 ? -18.488 -34.591 3.916 1.00 58.12 308 THR A C 1
ATOM 2201 O O . THR A 1 308 ? -19.420 -35.113 3.308 1.00 58.12 308 THR A O 1
ATOM 2204 N N . CYS A 1 309 ? -18.504 -33.334 4.340 1.00 76.06 309 CYS A N 1
ATOM 2205 C CA . CYS A 1 309 ? -19.521 -32.377 3.928 1.00 76.06 309 CYS A CA 1
ATOM 2206 C C . CYS A 1 309 ? -18.854 -31.193 3.226 1.00 76.06 309 CYS A C 1
ATOM 2208 O O . CYS A 1 309 ? -17.661 -30.940 3.424 1.00 76.06 309 CYS A O 1
ATOM 2210 N N . SER A 1 310 ? -19.619 -30.492 2.392 1.00 79.44 310 SER A N 1
ATOM 2211 C CA . SER A 1 310 ? -19.108 -29.410 1.542 1.00 79.44 310 SER A CA 1
ATOM 2212 C C . SER A 1 310 ? -18.614 -28.195 2.336 1.00 79.44 310 SER A C 1
ATOM 2214 O O . SER A 1 310 ? -17.798 -27.425 1.832 1.00 79.44 310 SER A O 1
ATOM 2216 N N . TRP A 1 311 ? -19.070 -28.035 3.584 1.00 75.81 311 TRP A N 1
ATOM 2217 C CA . TRP A 1 311 ? -18.684 -26.929 4.458 1.00 75.81 311 TRP A CA 1
ATOM 2218 C C . TRP A 1 311 ? -18.304 -27.408 5.865 1.00 75.81 311 TRP A C 1
ATOM 2220 O O . TRP A 1 311 ? -19.144 -27.850 6.652 1.00 75.81 311 TRP A O 1
ATOM 2230 N N . ALA A 1 312 ? -17.011 -27.322 6.188 1.00 75.50 312 ALA A N 1
ATOM 2231 C CA . ALA A 1 312 ? -16.484 -27.728 7.487 1.00 75.50 312 ALA A CA 1
ATOM 2232 C C . ALA A 1 312 ? -17.171 -26.956 8.629 1.00 75.50 312 ALA A C 1
ATOM 2234 O O . ALA A 1 312 ? -17.242 -25.733 8.597 1.00 75.50 312 ALA A O 1
ATOM 2235 N N . GLY A 1 313 ? -17.671 -27.681 9.634 1.00 77.62 313 GLY A N 1
ATOM 2236 C CA . GLY A 1 313 ? -18.435 -27.106 10.749 1.00 77.62 313 GLY A CA 1
ATOM 2237 C C . GLY A 1 313 ? -19.956 -27.170 10.590 1.00 77.62 313 GLY A C 1
ATOM 2238 O O . GLY A 1 313 ? -20.645 -26.954 11.577 1.00 77.62 313 GLY A O 1
ATOM 2239 N N . HIS A 1 314 ? -20.466 -27.562 9.415 1.00 87.12 314 HIS A N 1
ATOM 2240 C CA . HIS A 1 314 ? -21.901 -27.598 9.084 1.00 87.12 314 HIS A CA 1
ATOM 2241 C C . HIS A 1 314 ? -22.385 -29.005 8.663 1.00 87.12 314 HIS A C 1
ATOM 2243 O O . HIS A 1 314 ? -23.413 -29.167 8.008 1.00 87.12 314 HIS A O 1
ATOM 2249 N N . CYS A 1 315 ? -21.630 -30.053 9.017 1.00 90.94 315 CYS A N 1
ATOM 2250 C CA . CYS A 1 315 ? -21.971 -31.446 8.709 1.00 90.94 315 CYS A CA 1
ATOM 2251 C C . CYS A 1 315 ? -23.057 -32.010 9.648 1.00 90.94 315 CYS A C 1
ATOM 2253 O O . CYS A 1 315 ? -23.423 -31.399 10.648 1.00 90.94 315 CYS A O 1
ATOM 2255 N N . ALA A 1 316 ? -23.507 -33.244 9.401 1.00 87.69 316 ALA A N 1
ATOM 2256 C CA . ALA A 1 316 ? -24.422 -33.949 10.299 1.00 87.69 316 ALA A CA 1
ATOM 2257 C C . ALA A 1 316 ? -23.910 -33.958 11.760 1.00 87.69 316 ALA A C 1
ATOM 2259 O O . ALA A 1 316 ? 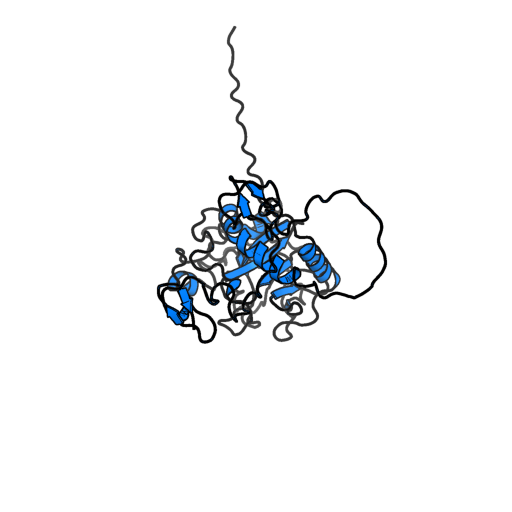-22.805 -34.424 12.041 1.00 87.69 316 ALA A O 1
ATOM 2260 N N . GLY A 1 317 ? -24.719 -33.440 12.688 1.00 83.69 317 GLY A N 1
ATOM 2261 C CA . GLY A 1 317 ? -24.375 -33.257 14.103 1.00 83.69 317 GLY A CA 1
ATOM 2262 C C . GLY A 1 317 ? -23.741 -31.902 14.463 1.00 83.69 317 GLY A C 1
ATOM 2263 O O . GLY A 1 317 ? -23.541 -31.621 15.653 1.00 83.69 317 GLY A O 1
ATOM 2264 N N . ALA A 1 318 ? -23.463 -31.042 13.480 1.00 88.19 318 ALA A N 1
ATOM 2265 C CA . ALA A 1 318 ? -23.128 -29.640 13.708 1.00 88.19 318 ALA A CA 1
ATOM 2266 C C . ALA A 1 318 ? -24.295 -28.897 14.359 1.00 88.19 318 ALA A C 1
ATOM 2268 O O . ALA A 1 318 ? -25.452 -29.263 14.161 1.00 88.19 318 ALA A O 1
ATOM 2269 N N . SER A 1 319 ? -23.989 -27.884 15.168 1.00 92.19 319 SER A N 1
ATOM 2270 C CA . SER A 1 319 ? -25.012 -27.006 15.743 1.00 92.19 319 SER A CA 1
ATOM 2271 C C . SER A 1 319 ? -25.580 -26.085 14.669 1.00 92.19 319 SER A C 1
ATOM 2273 O O . SER A 1 319 ? -24.817 -25.534 13.888 1.00 92.19 319 SER A O 1
ATOM 2275 N N . CYS A 1 320 ? -26.894 -25.896 14.667 1.00 94.25 320 CYS A N 1
ATOM 2276 C CA . CYS A 1 320 ? -27.588 -25.036 13.713 1.00 94.25 320 CYS A CA 1
ATOM 2277 C C . CYS A 1 320 ? -28.706 -24.254 14.406 1.00 94.25 320 CYS A C 1
ATOM 2279 O O . CYS A 1 320 ? -29.212 -24.663 15.455 1.00 94.25 320 CYS A O 1
ATOM 2281 N N . SER A 1 321 ? -29.087 -23.130 13.810 1.00 92.06 321 SER A N 1
ATOM 2282 C CA . SER A 1 321 ? -30.227 -22.304 14.215 1.00 92.06 321 SER A CA 1
ATOM 2283 C C . SER A 1 321 ? -31.327 -22.267 13.149 1.00 92.06 321 SER A C 1
ATOM 2285 O O . SER A 1 321 ? -32.494 -22.053 13.477 1.00 92.06 321 SER A O 1
ATOM 2287 N N . SER A 1 322 ? -30.960 -22.533 11.896 1.00 90.19 322 SER A N 1
ATOM 2288 C CA . SER A 1 322 ? -31.820 -22.599 10.719 1.00 90.19 322 SER A CA 1
ATOM 2289 C C . SER A 1 322 ? -31.280 -23.622 9.712 1.00 90.19 322 SER A C 1
ATOM 2291 O O . SER A 1 322 ? -30.147 -24.087 9.850 1.00 90.19 322 SER A O 1
ATOM 2293 N N . ASP A 1 323 ? -32.081 -23.987 8.708 1.00 89.00 323 ASP A N 1
ATOM 2294 C CA . ASP A 1 323 ? -31.689 -24.975 7.690 1.00 89.00 323 ASP A CA 1
ATOM 2295 C C . ASP A 1 323 ? -30.468 -24.533 6.861 1.00 89.00 323 ASP A C 1
ATOM 2297 O O . ASP A 1 323 ? -29.689 -25.381 6.435 1.00 89.00 323 ASP A O 1
ATOM 2301 N N . ASP A 1 324 ? -30.238 -23.225 6.716 1.00 89.00 324 ASP A N 1
ATOM 2302 C CA . ASP A 1 324 ? -29.094 -22.667 5.977 1.00 89.00 324 ASP A CA 1
ATOM 2303 C C . ASP A 1 324 ? -27.753 -22.825 6.724 1.00 89.00 324 ASP A C 1
ATOM 2305 O O . ASP A 1 324 ? -26.682 -22.646 6.144 1.00 89.00 324 ASP A O 1
ATOM 2309 N N . ASP A 1 325 ? -27.792 -23.208 8.005 1.00 90.25 325 ASP A N 1
ATOM 2310 C CA . ASP A 1 325 ? -26.600 -23.525 8.798 1.00 90.25 325 ASP A CA 1
ATOM 2311 C C . ASP A 1 325 ? -26.110 -24.967 8.559 1.00 90.25 325 ASP A C 1
ATOM 2313 O O . ASP A 1 325 ? -25.199 -25.431 9.249 1.00 90.25 325 ASP A O 1
ATOM 2317 N N . CYS A 1 326 ? -26.723 -25.704 7.628 1.00 90.00 326 CYS A N 1
ATOM 2318 C CA . CYS A 1 326 ? -26.447 -27.111 7.377 1.00 90.00 326 CYS A CA 1
ATOM 2319 C C . CYS A 1 326 ? -25.962 -27.354 5.945 1.00 90.00 326 CYS A C 1
ATOM 2321 O O . CYS A 1 326 ? -26.478 -26.812 4.974 1.00 90.00 326 CYS A O 1
ATOM 2323 N N . SER A 1 327 ? -24.924 -28.178 5.811 1.00 90.00 327 SER A N 1
ATOM 2324 C CA . SER A 1 327 ? -24.305 -28.479 4.522 1.00 90.00 327 SER A CA 1
ATOM 2325 C C . SER A 1 327 ? -25.129 -29.491 3.716 1.00 90.00 327 SER A C 1
ATOM 2327 O O . SER A 1 327 ? -25.798 -30.363 4.275 1.00 90.00 327 SER A O 1
ATOM 2329 N N . ASP A 1 328 ? -25.008 -29.420 2.392 1.00 87.88 328 ASP A N 1
ATOM 2330 C CA . ASP A 1 328 ? -25.623 -30.339 1.433 1.00 87.88 328 ASP A CA 1
ATOM 2331 C C . ASP A 1 328 ? -27.159 -30.376 1.538 1.00 87.88 328 ASP A C 1
ATOM 2333 O O . ASP A 1 328 ? -27.819 -29.352 1.399 1.00 87.88 328 ASP A O 1
ATOM 2337 N N . SER A 1 329 ? -27.746 -31.559 1.727 1.00 88.69 329 SER A N 1
ATOM 2338 C CA . SER A 1 329 ? -29.196 -31.757 1.839 1.00 88.69 329 SER A CA 1
ATOM 2339 C C . SER A 1 329 ? -29.680 -31.872 3.289 1.00 88.69 329 SER A C 1
ATOM 2341 O O . SER A 1 329 ? -30.747 -32.437 3.525 1.00 88.69 329 SER A O 1
ATOM 2343 N N . LEU A 1 330 ? -28.870 -31.455 4.265 1.00 89.31 330 LEU A N 1
ATOM 2344 C CA . LEU A 1 330 ? -29.200 -31.560 5.686 1.00 89.31 330 LEU A CA 1
ATOM 2345 C C . LEU A 1 330 ? -30.098 -30.393 6.122 1.00 89.31 330 LEU A C 1
ATOM 2347 O O . LEU A 1 330 ? -29.984 -29.289 5.607 1.00 89.31 330 LEU A O 1
ATOM 2351 N N . THR A 1 331 ? -30.966 -30.639 7.101 1.00 92.00 331 THR A N 1
ATOM 2352 C CA . THR A 1 331 ? -31.865 -29.641 7.705 1.00 92.00 331 THR A CA 1
ATOM 2353 C C . THR A 1 331 ? -31.591 -29.504 9.197 1.00 92.00 331 THR A C 1
ATOM 2355 O O . THR A 1 331 ? -31.050 -30.415 9.839 1.00 92.00 331 THR A O 1
ATOM 2358 N N . CYS A 1 332 ? -31.949 -28.358 9.767 1.00 94.06 332 CYS A N 1
ATOM 2359 C CA . CYS A 1 332 ? -31.728 -28.077 11.169 1.00 94.06 332 CYS A CA 1
ATOM 2360 C C . CYS A 1 332 ? -32.828 -28.687 12.035 1.00 94.06 332 CYS A C 1
ATOM 2362 O O . CYS A 1 332 ? -33.915 -28.139 12.211 1.00 94.06 332 CYS A O 1
ATOM 2364 N N . GLN A 1 333 ? -32.522 -29.831 12.640 1.00 93.75 333 GLN A N 1
ATOM 2365 C CA . GLN A 1 333 ? -33.452 -30.567 13.483 1.00 93.75 333 GLN A CA 1
ATOM 2366 C C . GLN A 1 333 ? -33.002 -30.492 14.941 1.00 93.75 333 GLN A C 1
ATOM 2368 O O . GLN A 1 333 ? -31.941 -30.987 15.315 1.00 93.75 333 GLN A O 1
ATOM 2373 N N . ASN A 1 334 ? -33.824 -29.876 15.795 1.00 93.12 334 ASN A N 1
ATOM 2374 C CA . ASN A 1 334 ? -33.541 -29.710 17.229 1.00 93.12 334 ASN A CA 1
ATOM 2375 C C . ASN A 1 334 ? -32.162 -29.077 17.511 1.00 93.12 334 ASN A C 1
ATOM 2377 O O . ASN A 1 334 ? -31.446 -29.493 18.424 1.00 93.12 334 ASN A O 1
ATOM 2381 N N . GLY A 1 335 ? -31.783 -28.081 16.704 1.00 90.69 335 GLY A N 1
ATOM 2382 C CA . GLY A 1 335 ? -30.511 -27.371 16.830 1.00 90.69 335 GLY A CA 1
ATOM 2383 C C . GLY A 1 335 ? -29.295 -28.156 16.334 1.00 90.69 335 GLY A C 1
ATOM 2384 O O . GLY A 1 335 ? -28.163 -27.788 16.659 1.00 90.69 335 GLY A O 1
ATOM 2385 N N . LYS A 1 336 ? -29.509 -29.249 15.584 1.00 93.56 336 LYS A N 1
ATOM 2386 C CA . LYS A 1 336 ? -28.456 -30.059 14.968 1.00 93.56 336 LYS A CA 1
ATOM 2387 C C . LYS A 1 336 ? -28.742 -30.376 13.500 1.00 93.56 336 LYS A C 1
ATOM 2389 O O . LYS A 1 336 ? -29.863 -30.731 13.154 1.00 93.56 336 LYS A O 1
ATOM 2394 N N . CYS A 1 337 ? -27.720 -30.310 12.650 1.00 92.81 337 CYS A N 1
ATOM 2395 C CA . CYS A 1 337 ? -27.854 -30.696 11.246 1.00 92.81 337 CYS A CA 1
ATOM 2396 C C . CYS A 1 337 ? -28.085 -32.205 11.120 1.00 92.81 337 CYS A C 1
ATOM 2398 O O . CYS A 1 337 ? -27.287 -33.002 11.624 1.00 92.81 337 CYS A O 1
ATOM 2400 N N . ALA A 1 338 ? -29.166 -32.602 10.454 1.00 91.38 338 ALA A N 1
ATOM 2401 C CA . ALA A 1 338 ? -29.557 -33.994 10.247 1.00 91.38 338 ALA A CA 1
ATOM 2402 C C . ALA A 1 338 ? -30.245 -34.176 8.883 1.00 91.38 338 ALA A C 1
ATOM 2404 O O . ALA A 1 338 ? -30.665 -33.202 8.263 1.00 91.38 338 ALA A O 1
ATOM 2405 N N . ALA A 1 339 ? -30.302 -35.420 8.400 1.00 88.12 339 ALA A N 1
ATOM 2406 C CA . ALA A 1 339 ? -30.993 -35.767 7.155 1.00 88.12 339 ALA A CA 1
ATOM 2407 C C . ALA A 1 339 ? -32.516 -35.842 7.340 1.00 88.12 339 ALA A C 1
ATOM 2409 O O . ALA A 1 339 ? -32.968 -36.093 8.484 1.00 88.12 339 ALA A O 1
#